Protein AF-A0A2V9AZM2-F1 (afdb_monomer)

Sequence (250 aa):
MRLRAGPADQRLAGREDLSHPRSRPHRLRRSLGPAEAHRGGAEGGCDGRRALALRAPARDHARPKRQARAPARLRARFAADATDRGGDITYHGPGQIVGYPILNLAEIRRDVVWYVRTLEEAMIRATAEFGIEVGREAGKTGIWARTASGAAEKLAAIGVHISRWVTSHGFAYNVSTDLRYFDLIVPCGISDRKPASLEKLLDRRVERAEAAPRIVRHFGGVFSLEMRETARDEFFERLEHAEAFAAVPA

Nearest PDB structures (foldseek):
  2qhv-assembly1_A  TM=9.598E-01  e=1.115E-14  Thermus thermophilus HB8
  1w66-assembly1_A  TM=9.583E-01  e=1.852E-13  Mycobacterium tuberculosis H37Rv
  2c8m-assembly3_C  TM=7.410E-01  e=3.433E-06  Thermoplasma acidophilum DSM 1728
  6jom-assembly1_A  TM=6.903E-01  e=5.703E-05  Mesomycoplasma hyopneumoniae J
  5t8u-assembly2_B  TM=6.092E-01  e=3.277E-04  Plasmodium falciparum 3D7

Solvent-accessible surface area (backbone atoms only — not comparable to full-atom values): 15611 Å² total; per-residue (Å²): 53,40,34,36,66,26,81,75,69,59,65,78,76,60,93,70,89,81,82,76,82,91,77,81,92,79,78,92,79,89,83,88,86,89,86,88,86,84,89,83,88,83,88,81,87,74,95,65,93,74,81,64,65,76,87,77,82,88,76,88,91,74,87,79,73,90,68,64,75,80,56,74,80,48,63,83,57,28,50,76,43,83,59,82,44,44,71,59,49,48,80,48,47,71,45,45,48,73,49,64,64,38,42,57,26,76,81,74,51,89,44,72,66,57,52,55,53,45,54,38,47,14,49,38,57,33,39,42,76,74,75,44,70,52,43,76,48,92,98,46,80,32,30,27,31,65,44,98,86,69,50,60,23,39,32,27,46,52,32,46,31,72,57,98,46,32,37,38,53,31,36,41,39,28,28,50,33,71,63,73,64,54,79,72,56,82,43,86,93,50,86,88,52,50,77,42,23,50,17,71,77,65,75,43,94,46,56,62,82,69,51,49,60,39,34,51,53,31,38,19,62,71,69,74,45,88,80,75,90,74,55,72,66,61,49,50,55,54,32,52,51,49,53,56,60,69,66,55,82,131

Mean predicted aligned error: 14.0 Å

Foldseek 3Di:
DEKEFDPVQQVVQDDDDPDDDDDDDDDDDDDDDDDDDDDDDDDDDDPAPDQADADDDDDDDDDDDPADDQDPVRVVGIDDDDDPWDFHYDYDYPQKDWDWRWGQCVVQPPDPVLVQVLLQQLLQQLLVVVVFHWDDDPPAGAIWGQDPVRATAGQKHFIWDADNSTITTTMMGHAPDPQVVCVSDDTPPPPPHGHDHNCRRNVHHDDVVSRVVSSQVSSCVSSVHDDDDDDPVRSVVSNVVVVVVVPDDD

Radius of gyration: 21.69 Å; Cα contacts (8 Å, |Δi|>4): 313; chains: 1; bounding box: 47×44×67 Å

Structure (mmCIF, N/CA/C/O backbone):
data_AF-A0A2V9AZM2-F1
#
_entry.id   AF-A0A2V9AZM2-F1
#
loop_
_atom_site.group_PDB
_atom_site.id
_atom_site.type_symbol
_atom_site.label_atom_id
_atom_site.label_alt_id
_atom_site.label_comp_id
_atom_site.label_asym_id
_atom_site.label_entity_id
_atom_site.label_seq_id
_atom_site.pdbx_PDB_ins_code
_atom_site.Cartn_x
_atom_site.Cartn_y
_atom_site.Cartn_z
_atom_site.occupancy
_atom_site.B_iso_or_equiv
_atom_site.auth_seq_id
_atom_site.auth_comp_id
_atom_site.auth_asym_id
_atom_site.auth_atom_id
_atom_site.pdbx_PDB_model_num
ATOM 1 N N . MET A 1 1 ? 7.453 -13.542 5.871 1.00 46.97 1 MET A N 1
ATOM 2 C CA . MET A 1 1 ? 6.432 -14.614 5.793 1.00 46.97 1 MET A CA 1
ATOM 3 C C . MET A 1 1 ? 5.066 -14.042 5.421 1.00 46.97 1 MET A C 1
ATOM 5 O O . MET A 1 1 ? 4.692 -12.977 5.908 1.00 46.97 1 MET A O 1
ATOM 9 N N . ARG A 1 2 ? 4.317 -14.721 4.559 1.00 56.97 2 ARG A N 1
ATOM 10 C CA . ARG A 1 2 ? 2.989 -14.335 4.079 1.00 56.97 2 ARG A CA 1
ATOM 11 C C . ARG A 1 2 ? 2.009 -15.470 4.345 1.00 56.97 2 ARG A C 1
ATOM 13 O O . ARG A 1 2 ? 2.321 -16.608 4.024 1.00 56.97 2 ARG A O 1
ATOM 20 N N . LEU A 1 3 ? 0.835 -15.157 4.878 1.00 55.19 3 LEU A N 1
ATOM 21 C CA . LEU A 1 3 ? -0.278 -16.097 4.940 1.00 55.19 3 LEU A CA 1
ATOM 22 C C . LEU A 1 3 ? -1.276 -15.814 3.823 1.00 55.19 3 LEU A C 1
ATOM 24 O O . LEU A 1 3 ? -1.603 -14.651 3.570 1.00 55.19 3 LEU A O 1
ATOM 28 N N . ARG A 1 4 ? -1.764 -16.869 3.174 1.00 60.69 4 ARG A N 1
ATOM 29 C CA . ARG A 1 4 ? -2.877 -16.814 2.221 1.00 60.69 4 ARG A CA 1
ATOM 30 C C . ARG A 1 4 ? -4.027 -17.700 2.694 1.00 60.69 4 ARG A C 1
ATOM 32 O O . ARG A 1 4 ? -3.783 -18.800 3.195 1.00 60.69 4 ARG A O 1
ATOM 39 N N . ALA A 1 5 ? -5.263 -17.235 2.499 1.00 54.97 5 ALA A N 1
ATOM 40 C CA . ALA A 1 5 ? -6.471 -18.041 2.699 1.00 54.97 5 ALA A CA 1
ATOM 41 C C . ALA A 1 5 ? -6.399 -19.366 1.916 1.00 54.97 5 ALA A C 1
ATOM 43 O O . ALA A 1 5 ? -5.999 -19.383 0.746 1.00 54.97 5 ALA A O 1
ATOM 44 N N . GLY A 1 6 ? -6.771 -20.470 2.570 1.00 45.00 6 GLY A N 1
ATOM 45 C CA . GLY A 1 6 ? -6.765 -21.800 1.969 1.00 45.00 6 GLY A CA 1
ATOM 46 C C . GLY A 1 6 ? -7.841 -21.994 0.885 1.00 45.00 6 GLY A C 1
ATOM 47 O O . GLY A 1 6 ? -8.751 -21.176 0.749 1.00 45.00 6 GLY A O 1
ATOM 48 N N . PRO A 1 7 ? -7.785 -23.101 0.120 1.00 44.34 7 PRO A N 1
ATOM 49 C CA . PRO A 1 7 ? -8.671 -23.340 -1.028 1.00 44.34 7 PRO A CA 1
ATOM 50 C C . PRO A 1 7 ? -10.170 -23.447 -0.697 1.00 44.34 7 PRO A C 1
ATOM 52 O O . PRO A 1 7 ? -10.999 -23.323 -1.594 1.00 44.34 7 PRO A O 1
ATOM 55 N N . ALA A 1 8 ? -10.536 -23.726 0.558 1.00 46.28 8 ALA A N 1
ATOM 56 C CA . ALA A 1 8 ? -11.933 -23.813 0.991 1.00 46.28 8 ALA A CA 1
ATOM 57 C C . ALA A 1 8 ? -12.585 -22.422 1.114 1.00 46.28 8 ALA A C 1
ATOM 59 O O . ALA A 1 8 ? -13.692 -22.226 0.619 1.00 46.28 8 ALA A O 1
ATOM 60 N N . ASP A 1 9 ? -11.856 -21.442 1.659 1.00 48.97 9 ASP A N 1
ATOM 61 C CA . ASP A 1 9 ? -12.342 -20.067 1.855 1.00 48.97 9 ASP A CA 1
ATOM 62 C C . ASP A 1 9 ? -12.311 -19.237 0.557 1.00 48.97 9 ASP A C 1
ATOM 64 O O . ASP A 1 9 ? -13.014 -18.237 0.435 1.00 48.97 9 ASP A O 1
ATOM 68 N N . GLN A 1 10 ? -11.552 -19.668 -0.459 1.00 46.75 10 GLN A N 1
ATOM 69 C CA . GLN A 1 10 ? -11.553 -19.037 -1.788 1.00 46.75 10 GLN A CA 1
ATOM 70 C C . GLN A 1 10 ? -12.862 -19.280 -2.568 1.00 46.75 10 GLN A C 1
ATOM 72 O O . GLN A 1 10 ? -13.210 -18.475 -3.426 1.00 46.75 10 GLN A O 1
ATOM 77 N N . ARG A 1 11 ? -13.615 -20.352 -2.264 1.00 39.28 11 ARG A N 1
ATOM 78 C CA . ARG A 1 11 ? -14.858 -20.725 -2.981 1.00 39.28 11 ARG A CA 1
ATOM 79 C C . ARG A 1 11 ? -16.093 -19.937 -2.544 1.00 39.28 11 ARG A C 1
ATOM 81 O O . ARG A 1 11 ? -17.095 -19.949 -3.251 1.00 39.28 11 ARG A O 1
ATOM 88 N N . LEU A 1 12 ? -16.025 -19.250 -1.406 1.00 39.03 12 LEU A N 1
ATOM 89 C CA . LEU A 1 12 ? -17.093 -18.375 -0.911 1.00 39.03 12 LEU A CA 1
ATOM 90 C C . LEU A 1 12 ? -17.076 -16.988 -1.584 1.00 39.03 12 LEU A C 1
ATOM 92 O O . LEU A 1 12 ? -18.024 -16.228 -1.428 1.00 39.03 12 LEU A O 1
ATOM 96 N N . ALA A 1 13 ? -16.032 -16.671 -2.362 1.00 39.25 13 ALA A N 1
ATOM 97 C CA . ALA A 1 13 ? -15.809 -15.359 -2.976 1.00 39.25 13 ALA A CA 1
ATOM 98 C C . ALA A 1 13 ? -16.380 -15.192 -4.402 1.00 39.25 13 ALA A C 1
ATOM 100 O O . ALA A 1 13 ? -16.053 -14.213 -5.065 1.00 39.25 13 ALA A O 1
ATOM 101 N N . GLY A 1 14 ? -17.243 -16.101 -4.864 1.00 28.77 14 GLY A N 1
ATOM 102 C CA . GLY A 1 14 ? -17.970 -15.943 -6.127 1.00 28.77 14 GLY A CA 1
ATOM 103 C C . GLY A 1 14 ? -17.664 -17.034 -7.147 1.00 28.77 14 GLY A C 1
ATOM 104 O O . GLY A 1 14 ? -16.518 -17.304 -7.498 1.00 28.77 14 GLY A O 1
ATOM 105 N N . ARG A 1 15 ? -18.739 -17.664 -7.622 1.00 33.25 15 ARG A N 1
ATOM 106 C CA . ARG A 1 15 ? -18.774 -18.378 -8.894 1.00 33.25 15 ARG A CA 1
ATOM 107 C C . ARG A 1 15 ? -18.618 -17.331 -9.996 1.00 33.25 15 ARG A C 1
ATOM 109 O O . ARG A 1 15 ? -19.589 -16.663 -10.324 1.00 33.25 15 ARG A O 1
ATOM 116 N N . GLU A 1 16 ? -17.425 -17.205 -10.552 1.00 31.64 16 GLU A N 1
ATOM 117 C CA . GLU A 1 16 ? -17.264 -16.722 -11.920 1.00 31.64 16 GLU A CA 1
ATOM 118 C C . GLU A 1 16 ? -16.780 -17.906 -12.757 1.00 31.64 16 GLU A C 1
ATOM 120 O O . GLU A 1 16 ? -15.890 -18.664 -12.365 1.00 31.64 16 GLU A O 1
ATOM 125 N N . ASP A 1 17 ? -17.513 -18.129 -13.838 1.00 31.19 17 ASP A N 1
ATOM 126 C CA . ASP A 1 17 ? -17.502 -19.290 -14.711 1.00 31.19 17 ASP A CA 1
ATOM 127 C C . ASP A 1 17 ? -16.109 -19.541 -15.321 1.00 31.19 17 ASP A C 1
ATOM 129 O O . ASP A 1 17 ? -15.608 -18.757 -16.121 1.00 31.19 17 ASP A O 1
ATOM 133 N N . LEU A 1 18 ? -15.469 -20.647 -14.927 1.00 32.06 18 LEU A N 1
ATOM 134 C CA . LEU A 1 18 ? -14.254 -21.173 -15.555 1.00 32.06 18 LEU A CA 1
ATOM 135 C C . LEU A 1 18 ? -14.619 -22.381 -16.424 1.00 32.06 18 LEU A C 1
ATOM 137 O O . LEU A 1 18 ? -14.184 -23.512 -16.172 1.00 32.06 18 LEU A O 1
ATOM 141 N N . SER A 1 19 ? -15.421 -22.148 -17.458 1.00 29.78 19 SER A N 1
ATOM 142 C CA . SER A 1 19 ? -15.609 -23.105 -18.542 1.00 29.78 19 SER A CA 1
ATOM 143 C C . SER A 1 19 ? -14.336 -23.169 -19.403 1.00 29.78 19 SER A C 1
ATOM 145 O O . SER A 1 19 ? -13.986 -22.276 -20.167 1.00 29.78 19 SER A O 1
ATOM 147 N N . HIS A 1 20 ? -13.591 -24.261 -19.215 1.00 29.67 20 HIS A N 1
ATOM 148 C CA . HIS A 1 20 ? -12.469 -24.691 -20.052 1.00 29.67 20 HIS A CA 1
ATOM 149 C C . HIS A 1 20 ? -12.915 -24.978 -21.496 1.00 29.67 20 HIS A C 1
ATOM 151 O O . HIS A 1 20 ? -13.989 -25.550 -21.693 1.00 29.67 20 HIS A O 1
ATOM 157 N N . PRO A 1 21 ? -11.974 -24.913 -22.450 1.00 28.16 21 PRO A N 1
ATOM 158 C CA . PRO A 1 21 ? -11.826 -26.003 -23.400 1.00 28.16 21 PRO A CA 1
ATOM 159 C C . PRO A 1 21 ? -10.486 -26.716 -23.202 1.00 28.16 21 PRO A C 1
ATOM 161 O O . PRO A 1 21 ? -9.409 -26.129 -23.166 1.00 28.16 21 PRO A O 1
ATOM 164 N N . ARG A 1 22 ? -10.579 -28.041 -23.063 1.00 32.16 22 ARG A N 1
ATOM 165 C CA . ARG A 1 22 ? -9.448 -28.965 -23.135 1.00 32.16 22 ARG A CA 1
ATOM 166 C C . ARG A 1 22 ? -8.951 -29.018 -24.580 1.00 32.16 22 ARG A C 1
ATOM 168 O O . ARG A 1 22 ? -9.710 -29.431 -25.452 1.00 32.16 22 ARG A O 1
ATOM 175 N N . SER A 1 23 ? -7.669 -28.768 -24.814 1.00 28.36 23 SER A N 1
ATOM 176 C CA . SER A 1 23 ? -6.992 -29.206 -26.041 1.00 28.36 23 SER A CA 1
ATOM 177 C C . SER A 1 23 ? -5.666 -29.894 -25.711 1.00 28.36 23 SER A C 1
ATOM 179 O O . SER A 1 23 ? -4.841 -29.400 -24.949 1.00 28.36 23 SER A O 1
ATOM 181 N N . ARG A 1 24 ? -5.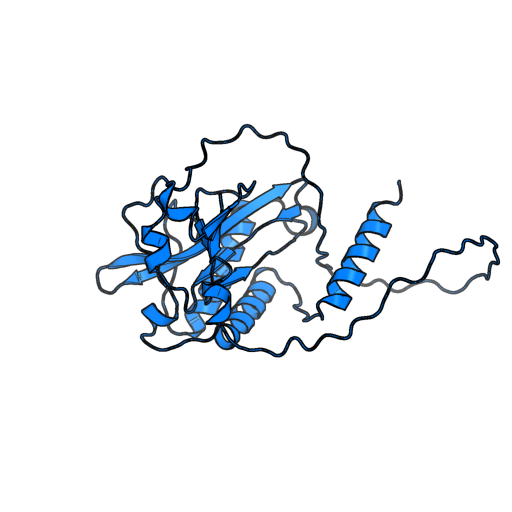545 -31.114 -26.242 1.00 27.94 24 ARG A N 1
ATOM 182 C CA . ARG A 1 24 ? -4.474 -32.111 -26.078 1.00 27.94 24 ARG A CA 1
ATOM 183 C C . ARG A 1 24 ? -3.132 -31.650 -26.681 1.00 27.94 24 ARG A C 1
ATOM 185 O O . ARG A 1 24 ? -3.132 -30.765 -27.531 1.00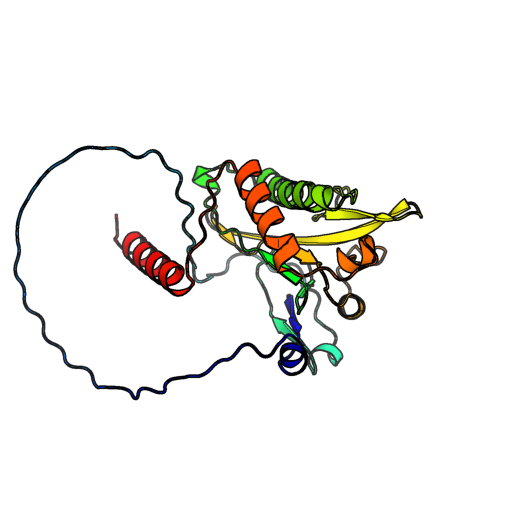 27.94 24 ARG A O 1
ATOM 192 N N . PRO A 1 25 ? -1.997 -32.280 -26.309 1.00 26.92 25 PRO A N 1
ATOM 193 C CA . PRO A 1 25 ? -0.684 -31.880 -26.796 1.00 26.92 25 PRO A CA 1
ATOM 194 C C . PRO A 1 25 ? -0.453 -32.412 -28.217 1.00 26.92 25 PRO A C 1
ATOM 196 O O . PRO A 1 25 ? -0.593 -33.612 -28.458 1.00 26.92 25 PRO A O 1
ATOM 199 N N . HIS A 1 26 ? -0.046 -31.545 -29.147 1.00 27.97 26 HIS A N 1
ATOM 200 C CA . HIS A 1 26 ?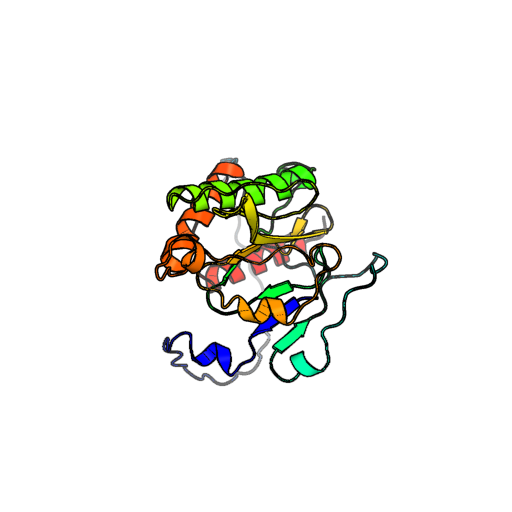 0.514 -31.970 -30.429 1.00 27.97 26 HIS A CA 1
ATOM 201 C C . HIS A 1 26 ? 2.031 -31.755 -30.469 1.00 27.97 26 HIS A C 1
ATOM 203 O O . HIS A 1 26 ? 2.572 -30.758 -30.001 1.00 27.97 26 HIS A O 1
ATOM 209 N N . ARG A 1 27 ? 2.688 -32.797 -30.983 1.00 27.62 27 ARG A N 1
ATOM 210 C CA . ARG A 1 27 ? 4.127 -33.053 -31.079 1.00 27.62 27 ARG A CA 1
ATOM 211 C C . ARG A 1 27 ? 4.937 -31.923 -31.719 1.00 27.62 27 ARG A C 1
ATOM 213 O O . ARG A 1 27 ? 4.523 -31.338 -32.712 1.00 27.62 27 ARG A O 1
ATOM 220 N N . LEU A 1 28 ? 6.177 -31.802 -31.234 1.00 26.47 28 LEU A N 1
ATOM 221 C CA . LEU A 1 28 ? 7.314 -31.191 -31.922 1.00 26.47 28 LEU A CA 1
ATOM 222 C C . LEU A 1 28 ? 7.404 -31.602 -33.403 1.00 26.47 28 LEU A C 1
ATOM 224 O O . LEU A 1 28 ? 7.426 -32.796 -33.714 1.00 26.47 28 LEU A O 1
ATOM 228 N N . ARG A 1 29 ? 7.680 -30.624 -34.271 1.00 27.72 29 ARG A N 1
ATOM 229 C CA . ARG A 1 29 ? 8.599 -30.794 -35.405 1.00 27.72 29 ARG A CA 1
ATOM 230 C C . ARG A 1 29 ? 9.482 -29.556 -35.569 1.00 27.72 29 ARG A C 1
ATOM 232 O O . ARG A 1 29 ? 9.001 -28.433 -35.587 1.00 27.72 29 ARG A O 1
ATOM 239 N N . ARG A 1 30 ? 10.788 -29.818 -35.672 1.00 26.88 30 ARG A N 1
ATOM 240 C CA . ARG A 1 30 ? 11.839 -28.898 -36.120 1.00 26.88 30 ARG A CA 1
ATOM 241 C C . ARG A 1 30 ? 11.706 -28.643 -37.624 1.00 26.88 30 ARG A C 1
ATOM 243 O O . ARG A 1 30 ? 11.527 -29.608 -38.361 1.00 26.88 30 ARG A O 1
ATOM 250 N N . SER A 1 31 ? 12.000 -27.419 -38.055 1.00 26.97 31 SER A N 1
ATOM 251 C CA . SER A 1 31 ? 12.824 -27.158 -39.246 1.00 26.97 31 SER A CA 1
ATOM 252 C C . SER A 1 31 ? 13.324 -25.711 -39.242 1.00 26.97 31 SER A C 1
ATOM 254 O O . SER A 1 31 ? 12.536 -24.780 -39.114 1.00 26.97 31 SER A O 1
ATOM 256 N N . LEU A 1 32 ? 14.644 -25.564 -39.360 1.00 26.20 32 LEU A N 1
ATOM 257 C CA . LEU A 1 32 ? 15.382 -24.327 -39.626 1.00 26.20 32 LEU A CA 1
ATOM 258 C C . LEU A 1 32 ? 15.304 -23.978 -41.122 1.00 26.20 32 LEU A C 1
ATOM 260 O O . LEU A 1 32 ? 15.319 -24.894 -41.943 1.00 26.20 32 LEU A O 1
ATOM 264 N N . GLY A 1 33 ? 15.356 -22.688 -41.468 1.00 23.17 33 GLY A N 1
ATOM 265 C CA . GLY A 1 33 ? 15.833 -22.222 -42.780 1.00 23.17 33 GLY A CA 1
ATOM 266 C C . GLY A 1 33 ? 15.315 -20.835 -43.200 1.00 23.17 33 GLY A C 1
ATOM 267 O O . GLY A 1 33 ? 14.163 -20.547 -42.905 1.00 23.17 33 GLY A O 1
ATOM 268 N N . PRO A 1 34 ? 16.135 -19.973 -43.840 1.00 34.38 34 PRO A N 1
ATOM 269 C CA . PRO A 1 34 ? 16.084 -18.511 -43.693 1.00 34.38 34 PRO A CA 1
ATOM 270 C C . PRO A 1 34 ? 15.532 -17.767 -44.926 1.00 34.38 34 PRO A C 1
ATOM 272 O O . PRO A 1 34 ? 15.533 -18.329 -46.016 1.00 34.38 34 PRO A O 1
ATOM 275 N N . ALA A 1 35 ? 15.162 -16.487 -44.774 1.00 25.42 35 ALA A N 1
ATOM 276 C CA . ALA A 1 35 ? 15.337 -15.460 -45.814 1.00 25.42 35 ALA A CA 1
ATOM 277 C C . ALA A 1 35 ? 15.066 -14.040 -45.283 1.00 25.42 35 ALA A C 1
ATOM 279 O O . ALA A 1 35 ? 14.112 -13.790 -44.551 1.00 25.42 35 ALA A O 1
ATOM 280 N N . GLU A 1 36 ? 15.948 -13.136 -45.689 1.00 25.70 36 GLU A N 1
ATOM 281 C CA . GLU A 1 36 ? 15.998 -11.700 -45.433 1.00 25.70 36 GLU A CA 1
ATOM 282 C C . GLU A 1 36 ? 14.926 -10.914 -46.212 1.00 25.70 36 GLU A C 1
ATOM 284 O O . GLU A 1 36 ? 14.532 -11.309 -47.308 1.00 25.70 36 GLU A O 1
ATOM 289 N N . ALA A 1 37 ? 14.559 -9.726 -45.716 1.00 25.05 37 ALA A N 1
ATOM 290 C CA . ALA A 1 37 ? 14.198 -8.592 -46.568 1.00 25.05 37 ALA A CA 1
ATOM 291 C C . ALA A 1 37 ? 14.505 -7.255 -45.869 1.00 25.05 37 ALA A C 1
ATOM 293 O O . ALA A 1 37 ? 14.266 -7.062 -44.679 1.00 25.05 37 ALA A O 1
ATOM 294 N N . HIS A 1 38 ? 15.096 -6.356 -46.649 1.00 24.44 38 HIS A N 1
ATOM 295 C CA . HIS A 1 38 ? 15.761 -5.112 -46.280 1.00 24.44 38 HIS A CA 1
ATOM 296 C C . HIS A 1 38 ? 14.829 -3.895 -46.075 1.00 24.44 38 HIS A C 1
ATOM 298 O O . HIS A 1 38 ? 13.853 -3.731 -46.793 1.00 24.44 38 HIS A O 1
ATOM 304 N N . ARG A 1 39 ? 15.311 -2.983 -45.208 1.00 25.48 39 ARG A N 1
ATOM 305 C CA . ARG A 1 39 ? 15.314 -1.494 -45.239 1.00 25.48 39 ARG A CA 1
ATOM 306 C C . ARG A 1 39 ? 13.999 -0.698 -45.328 1.00 25.48 39 ARG A C 1
ATOM 308 O O . ARG A 1 39 ? 13.318 -0.703 -46.343 1.00 25.48 39 ARG A O 1
ATOM 315 N N . GLY A 1 40 ? 13.853 0.228 -44.370 1.00 23.52 40 GLY A N 1
ATOM 316 C CA . GLY A 1 40 ? 13.247 1.541 -44.612 1.00 23.52 40 GLY A CA 1
ATOM 317 C C . GLY A 1 40 ? 12.944 2.358 -43.349 1.00 23.52 40 GLY A C 1
ATOM 318 O O . GLY A 1 40 ? 12.062 1.984 -42.592 1.00 23.52 40 GLY A O 1
ATOM 319 N N . GLY A 1 41 ? 13.612 3.509 -43.199 1.00 23.98 41 GLY A N 1
ATOM 320 C CA . GLY A 1 41 ? 13.017 4.714 -42.599 1.00 23.98 41 GLY A CA 1
ATOM 321 C C . GLY A 1 41 ? 13.259 4.965 -41.109 1.00 23.98 41 GLY A C 1
ATOM 322 O O . GLY A 1 41 ? 12.852 4.191 -40.256 1.00 23.98 41 GLY A O 1
ATOM 323 N N . ALA A 1 42 ? 13.908 6.091 -40.826 1.00 25.52 42 ALA A N 1
ATOM 324 C CA . ALA A 1 42 ? 14.274 6.598 -39.515 1.00 25.52 42 ALA A CA 1
ATOM 325 C C . ALA A 1 42 ? 13.238 7.590 -38.941 1.00 25.52 42 ALA A C 1
ATOM 327 O O . ALA A 1 42 ? 12.389 8.103 -39.663 1.00 25.52 42 ALA A O 1
ATOM 328 N N . GLU A 1 43 ? 13.459 7.909 -37.661 1.00 24.34 43 GLU A N 1
ATOM 329 C CA . GLU A 1 43 ? 13.055 9.115 -36.916 1.00 24.34 43 GLU A CA 1
ATOM 330 C C . GLU A 1 43 ? 11.662 9.171 -36.268 1.00 24.34 43 GLU A C 1
ATOM 332 O O . GLU A 1 43 ? 10.628 8.928 -36.880 1.00 24.34 43 GLU A O 1
ATOM 337 N N . GLY A 1 44 ? 11.659 9.568 -34.988 1.00 25.08 44 GLY A N 1
ATOM 338 C CA . GLY A 1 44 ? 10.460 9.948 -34.239 1.00 25.08 44 GLY A CA 1
ATOM 339 C C . GLY A 1 44 ? 10.501 9.491 -32.786 1.00 25.08 44 GLY A C 1
ATOM 340 O O . GLY A 1 44 ? 9.907 8.477 -32.433 1.00 25.08 44 GLY A O 1
ATOM 341 N N . GLY A 1 45 ? 11.232 10.223 -31.944 1.00 30.75 45 GLY A N 1
ATOM 342 C CA . GLY A 1 45 ? 11.330 9.959 -30.511 1.00 30.75 45 GLY A CA 1
ATOM 343 C C . GLY A 1 45 ? 9.977 9.986 -29.796 1.00 30.75 45 GLY A C 1
ATOM 344 O O . GLY A 1 45 ? 9.136 10.842 -30.051 1.00 30.75 45 GLY A O 1
ATOM 345 N N . CYS A 1 46 ? 9.814 9.079 -28.836 1.00 25.69 46 CYS A N 1
ATOM 346 C CA . CYS A 1 46 ? 8.799 9.196 -27.798 1.00 25.69 46 CYS A CA 1
ATOM 347 C C . CYS A 1 46 ? 9.471 9.063 -26.433 1.00 25.69 46 CYS A C 1
ATOM 349 O O . CYS A 1 46 ? 9.724 7.961 -25.944 1.00 25.69 46 CYS A O 1
ATOM 351 N N . ASP A 1 47 ? 9.729 10.230 -25.843 1.00 32.09 47 ASP A N 1
ATOM 352 C CA . ASP A 1 47 ? 9.789 10.443 -24.403 1.00 32.09 47 ASP A CA 1
ATOM 353 C C . ASP A 1 47 ? 8.485 9.916 -23.788 1.00 32.09 47 ASP A C 1
ATOM 355 O O . ASP A 1 47 ? 7.393 10.432 -24.015 1.00 32.09 47 ASP A O 1
ATOM 359 N N . GLY A 1 48 ? 8.587 8.789 -23.099 1.00 26.50 48 GLY A N 1
ATOM 360 C CA . GLY A 1 48 ? 7.457 8.107 -22.500 1.00 26.50 48 GLY A CA 1
ATOM 361 C C . GLY A 1 48 ? 8.005 7.067 -21.554 1.00 26.50 48 GLY A C 1
ATOM 362 O O . GLY A 1 48 ? 8.387 5.978 -21.976 1.00 26.50 48 GLY A O 1
ATOM 363 N N . ARG A 1 49 ? 8.095 7.421 -20.273 1.00 27.16 49 ARG A N 1
ATOM 364 C CA . ARG A 1 49 ? 8.541 6.524 -19.204 1.00 27.16 49 ARG A CA 1
ATOM 365 C C . ARG A 1 49 ? 7.583 5.333 -19.148 1.00 27.16 49 ARG A C 1
ATOM 367 O O . ARG A 1 49 ? 6.471 5.441 -18.641 1.00 27.16 49 ARG A O 1
ATOM 374 N N . ARG A 1 50 ? 7.995 4.206 -19.727 1.00 26.34 50 ARG A N 1
ATOM 375 C CA . ARG A 1 50 ? 7.236 2.952 -19.742 1.00 26.34 50 ARG A CA 1
ATOM 376 C C . ARG A 1 50 ? 7.641 2.139 -18.518 1.00 26.34 50 ARG A C 1
ATOM 378 O O . ARG A 1 50 ? 8.782 1.709 -18.414 1.00 26.34 50 ARG A O 1
ATOM 385 N N . ALA A 1 51 ? 6.710 1.920 -17.593 1.00 25.73 51 ALA A N 1
ATOM 386 C CA . ALA A 1 51 ? 6.913 0.958 -16.519 1.00 25.73 51 ALA A CA 1
ATOM 387 C C . ALA A 1 51 ? 6.704 -0.454 -17.078 1.00 25.73 51 ALA A C 1
ATOM 389 O O . ALA A 1 51 ? 5.615 -0.809 -17.526 1.00 25.73 51 ALA A O 1
ATOM 390 N N . LEU A 1 52 ? 7.774 -1.239 -17.068 1.00 25.42 52 LEU A N 1
ATOM 391 C CA . LEU A 1 52 ? 7.796 -2.627 -17.488 1.00 25.42 52 LEU A CA 1
ATOM 392 C C . LEU A 1 52 ? 7.858 -3.511 -16.240 1.00 25.42 52 LEU A C 1
ATOM 394 O O . LEU A 1 52 ? 8.775 -3.387 -15.426 1.00 25.42 52 LEU A O 1
ATOM 398 N N . ALA A 1 53 ? 6.887 -4.407 -16.082 1.00 27.38 53 ALA A N 1
ATOM 399 C CA . ALA A 1 53 ? 7.002 -5.472 -15.101 1.00 27.38 53 ALA A CA 1
ATOM 400 C C . ALA A 1 53 ? 8.069 -6.456 -15.589 1.00 27.38 53 ALA A C 1
ATOM 402 O O . ALA A 1 53 ? 8.020 -6.874 -16.737 1.00 27.38 53 ALA A O 1
ATOM 403 N N . LEU A 1 54 ? 9.026 -6.807 -14.732 1.00 23.03 54 LEU A N 1
ATOM 404 C CA . LEU A 1 54 ? 10.007 -7.868 -14.959 1.00 23.03 54 LEU A CA 1
ATOM 405 C C . LEU A 1 54 ? 10.016 -8.791 -13.743 1.00 23.03 54 LEU A C 1
ATOM 407 O O . LEU A 1 54 ? 10.043 -8.327 -12.599 1.00 23.03 54 LEU A O 1
ATOM 411 N N . ARG A 1 55 ? 10.022 -10.105 -13.979 1.00 24.56 55 ARG A N 1
ATOM 412 C CA . ARG A 1 55 ? 10.195 -11.115 -12.934 1.00 24.56 55 ARG A CA 1
ATOM 413 C C . ARG A 1 55 ? 11.644 -11.594 -12.948 1.00 24.56 55 ARG A C 1
ATOM 415 O O . ARG A 1 55 ? 12.010 -12.475 -13.710 1.00 24.56 55 ARG A O 1
ATOM 422 N N . ALA A 1 56 ? 12.477 -11.068 -12.055 1.00 23.75 56 ALA A N 1
ATOM 423 C CA . ALA A 1 56 ? 13.806 -11.636 -11.840 1.00 23.75 56 ALA A CA 1
ATOM 424 C C . ALA A 1 56 ? 13.725 -12.883 -10.930 1.00 23.75 56 ALA A C 1
ATOM 426 O O . ALA A 1 56 ? 13.073 -12.826 -9.881 1.00 23.75 56 ALA A O 1
ATOM 427 N N . PRO A 1 57 ? 14.399 -14.001 -11.258 1.00 22.25 57 PRO A N 1
ATOM 428 C CA . PRO A 1 57 ? 14.607 -15.083 -10.305 1.00 22.25 57 PRO A CA 1
ATOM 429 C C . PRO A 1 57 ? 15.570 -14.614 -9.206 1.00 22.25 57 PRO A C 1
ATOM 431 O O . PRO A 1 57 ? 16.656 -14.097 -9.479 1.00 22.25 57 PRO A O 1
ATOM 434 N N . ALA A 1 58 ? 15.169 -14.786 -7.947 1.00 27.09 58 ALA A N 1
ATOM 435 C CA . ALA A 1 58 ? 15.996 -14.446 -6.797 1.00 27.09 58 ALA A CA 1
ATOM 436 C C . ALA A 1 58 ? 17.264 -15.320 -6.762 1.00 27.09 58 ALA A C 1
ATOM 438 O O . ALA A 1 58 ? 17.188 -16.549 -6.771 1.00 27.09 58 ALA A O 1
ATOM 439 N N . ARG A 1 59 ? 18.435 -14.681 -6.680 1.00 26.08 59 ARG A N 1
ATOM 440 C CA . ARG A 1 59 ? 19.645 -15.274 -6.100 1.00 26.08 59 ARG A CA 1
ATOM 441 C C . ARG A 1 59 ? 20.022 -14.426 -4.888 1.00 26.08 59 ARG A C 1
ATOM 443 O O . ARG A 1 59 ? 20.311 -13.239 -5.029 1.00 26.08 59 ARG A O 1
ATOM 450 N N . ASP A 1 60 ? 19.915 -15.057 -3.721 1.00 33.97 60 ASP A N 1
ATOM 451 C CA . ASP A 1 60 ? 20.186 -14.532 -2.379 1.00 33.97 60 ASP A CA 1
ATOM 452 C C . ASP A 1 60 ? 21.545 -13.855 -2.273 1.00 33.97 60 ASP A C 1
ATOM 454 O O . ASP A 1 60 ? 22.483 -14.406 -2.824 1.00 33.97 60 ASP A O 1
ATOM 458 N N . HIS A 1 61 ? 21.641 -12.764 -1.498 1.00 32.62 61 HIS A N 1
ATOM 459 C CA . HIS A 1 61 ? 22.773 -12.393 -0.622 1.00 32.62 61 HIS A CA 1
ATOM 460 C C . HIS A 1 61 ? 22.290 -11.339 0.407 1.00 32.62 61 HIS A C 1
ATOM 462 O O . HIS A 1 61 ? 22.716 -10.186 0.396 1.00 32.62 61 HIS A O 1
ATOM 468 N N . ALA A 1 62 ? 21.380 -11.707 1.316 1.00 30.20 62 ALA A N 1
ATOM 469 C CA . ALA A 1 62 ? 21.082 -10.893 2.500 1.00 30.20 62 ALA A CA 1
ATOM 470 C C . ALA A 1 62 ? 20.815 -11.790 3.717 1.00 30.20 62 ALA A C 1
ATOM 472 O O . ALA A 1 62 ? 19.994 -12.703 3.664 1.00 30.20 62 ALA A O 1
ATOM 473 N N . ARG A 1 63 ? 21.519 -11.541 4.831 1.00 28.36 63 ARG A N 1
ATOM 474 C CA . ARG A 1 63 ? 21.331 -12.285 6.089 1.00 28.36 63 ARG A CA 1
ATOM 475 C C . ARG A 1 63 ? 19.874 -12.144 6.567 1.00 28.36 63 ARG A C 1
ATOM 477 O O . ARG A 1 63 ? 19.413 -11.011 6.730 1.00 28.36 63 ARG A O 1
ATOM 484 N N . PRO A 1 64 ? 19.148 -13.243 6.844 1.00 31.14 64 PRO A N 1
ATOM 485 C CA . PRO A 1 64 ? 17.750 -13.150 7.235 1.00 31.14 64 PRO A CA 1
ATOM 486 C C . PRO A 1 64 ? 17.632 -12.570 8.648 1.00 31.14 64 PRO A C 1
ATOM 488 O O . PRO A 1 64 ? 18.139 -13.137 9.617 1.00 31.14 64 PRO A O 1
ATOM 491 N N . LYS A 1 65 ? 16.905 -11.454 8.785 1.00 37.19 65 LYS A N 1
ATOM 492 C CA . LYS A 1 65 ? 16.325 -11.068 10.078 1.00 37.19 65 LYS A CA 1
ATOM 493 C C . LYS A 1 65 ? 15.377 -12.190 10.516 1.00 37.19 65 LYS A C 1
ATOM 495 O O . LYS A 1 65 ? 14.651 -12.737 9.688 1.00 37.19 65 LYS A O 1
ATOM 500 N N . ARG A 1 66 ? 15.416 -12.556 11.801 1.00 37.22 66 ARG A N 1
ATOM 501 C CA . ARG A 1 66 ? 14.651 -13.664 12.398 1.00 37.22 66 ARG A CA 1
ATOM 502 C C . ARG A 1 66 ? 13.155 -13.495 12.071 1.00 37.22 66 ARG A C 1
ATOM 504 O O . ARG A 1 66 ? 12.492 -12.663 12.676 1.00 37.22 66 ARG A O 1
ATOM 511 N N . GLN A 1 67 ? 12.650 -14.226 11.075 1.00 47.22 67 GLN A N 1
ATOM 512 C CA . GLN A 1 67 ? 11.251 -14.129 10.642 1.00 47.22 67 GLN A CA 1
ATOM 513 C C . GLN A 1 67 ? 10.347 -14.827 11.664 1.00 47.22 67 GLN A C 1
ATOM 515 O O . GLN A 1 67 ? 10.653 -15.949 12.084 1.00 47.22 67 GLN A O 1
ATOM 520 N N . ALA A 1 68 ? 9.231 -14.201 12.048 1.00 49.38 68 ALA A N 1
ATOM 521 C CA . ALA A 1 68 ? 8.230 -14.859 12.879 1.00 49.38 68 ALA A CA 1
ATOM 522 C C . ALA A 1 68 ? 7.676 -16.102 12.153 1.00 49.38 68 ALA A C 1
ATOM 524 O O . ALA A 1 68 ? 7.293 -16.044 10.981 1.00 49.38 68 ALA A O 1
ATOM 525 N N . ARG A 1 69 ? 7.650 -17.253 12.840 1.00 48.12 69 ARG A N 1
ATOM 526 C CA . ARG A 1 69 ? 7.024 -18.487 12.335 1.00 48.12 69 ARG A CA 1
ATOM 527 C C . ARG A 1 69 ? 5.535 -18.468 12.670 1.00 48.12 69 ARG A C 1
ATOM 529 O O . ARG A 1 69 ? 5.178 -18.208 13.815 1.00 48.12 69 ARG A O 1
ATOM 536 N N . ALA A 1 70 ? 4.675 -18.815 11.709 1.00 51.38 70 ALA A N 1
ATOM 537 C CA . ALA A 1 70 ? 3.258 -19.034 12.011 1.00 51.38 70 ALA A CA 1
ATOM 538 C C . ALA A 1 70 ? 3.106 -20.203 13.000 1.00 51.38 70 ALA A C 1
ATOM 540 O O . ALA A 1 70 ? 3.717 -21.257 12.775 1.00 51.38 70 ALA A O 1
ATOM 541 N N . PRO A 1 71 ? 2.273 -20.053 14.047 1.00 54.97 71 PRO A N 1
ATOM 542 C CA . PRO A 1 71 ? 1.880 -21.150 14.922 1.00 54.97 71 PRO A CA 1
ATOM 543 C C . PRO A 1 71 ? 1.366 -22.358 14.127 1.00 54.97 71 PRO A C 1
ATOM 545 O O . PRO A 1 71 ? 0.673 -22.200 13.121 1.00 54.97 71 PRO A O 1
ATOM 548 N N . ALA A 1 72 ? 1.656 -23.576 14.597 1.00 52.16 72 ALA A N 1
ATOM 549 C CA . ALA A 1 72 ? 1.293 -24.825 13.912 1.00 52.16 72 ALA A CA 1
ATOM 550 C C . ALA A 1 72 ? -0.204 -24.917 13.550 1.00 52.16 72 ALA A C 1
ATOM 552 O O . ALA A 1 72 ? -0.555 -25.453 12.501 1.00 52.16 72 ALA A O 1
ATOM 553 N N . ARG A 1 73 ? -1.076 -24.308 14.36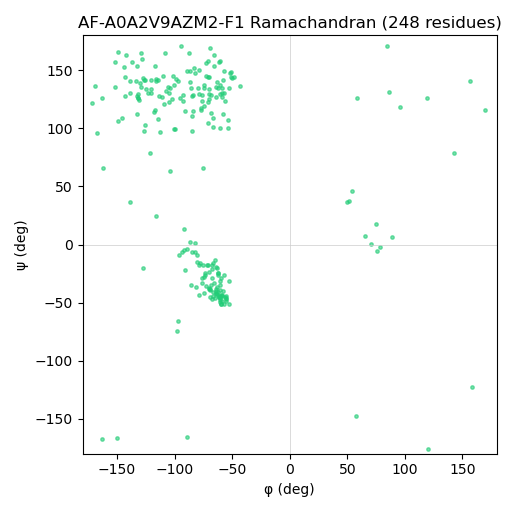5 1.00 52.88 73 ARG A N 1
ATOM 554 C CA . ARG A 1 73 ? -2.533 -24.258 14.158 1.00 52.88 73 ARG A CA 1
ATOM 555 C C . ARG A 1 73 ? -2.954 -23.530 12.872 1.00 52.88 73 ARG A C 1
ATOM 557 O O . ARG A 1 73 ? -3.999 -23.858 12.322 1.00 52.88 73 ARG A O 1
ATOM 564 N N . LEU A 1 74 ? -2.148 -22.598 12.352 1.00 54.53 74 LEU A N 1
ATOM 565 C CA . LEU A 1 74 ? -2.453 -21.912 11.089 1.00 54.53 74 LEU A CA 1
ATOM 566 C C . LEU A 1 74 ? -2.191 -22.770 9.851 1.00 54.53 74 LEU A C 1
ATOM 568 O O . LEU A 1 74 ? -2.866 -22.595 8.842 1.00 54.53 74 LEU A O 1
ATOM 572 N N . ARG A 1 75 ? -1.240 -23.707 9.912 1.00 54.81 75 ARG A N 1
ATOM 573 C CA . ARG A 1 75 ? -0.801 -24.476 8.734 1.00 54.81 75 ARG A CA 1
ATOM 574 C C . ARG A 1 75 ? -1.867 -25.430 8.193 1.00 54.81 75 ARG A C 1
ATOM 576 O O . ARG A 1 75 ? -1.798 -25.808 7.033 1.00 54.81 75 ARG A O 1
ATOM 583 N N . ALA A 1 76 ? -2.855 -25.794 9.011 1.00 55.81 76 ALA A N 1
ATOM 584 C CA . ALA A 1 76 ? -3.963 -26.657 8.602 1.00 55.81 76 ALA A CA 1
ATOM 585 C C . ALA A 1 76 ? -5.039 -25.925 7.772 1.00 55.81 76 ALA A C 1
ATOM 587 O O . ALA A 1 76 ? -5.864 -26.578 7.140 1.00 55.81 76 ALA A O 1
ATOM 588 N N . ARG A 1 77 ? -5.056 -24.582 7.784 1.00 61.66 77 ARG A N 1
ATOM 589 C CA . ARG A 1 77 ? -6.086 -23.757 7.117 1.00 61.66 77 ARG A CA 1
ATOM 590 C C . ARG A 1 77 ? -5.520 -22.688 6.176 1.00 61.66 77 ARG A C 1
ATOM 592 O O . ARG A 1 77 ? -6.232 -22.233 5.284 1.00 61.66 77 ARG A O 1
ATOM 599 N N . PHE A 1 78 ? -4.252 -22.313 6.339 1.00 66.81 78 PHE A N 1
ATOM 600 C CA . PHE A 1 78 ? -3.599 -21.235 5.597 1.00 66.81 78 PHE A CA 1
ATOM 601 C C . PHE A 1 78 ? -2.267 -21.695 5.015 1.00 66.81 78 PHE A C 1
ATOM 603 O O . PHE A 1 78 ? -1.477 -22.360 5.690 1.00 66.81 78 PHE A O 1
ATOM 610 N N . ALA A 1 79 ? -1.989 -21.282 3.778 1.00 73.06 79 ALA A N 1
ATOM 611 C CA . ALA A 1 79 ? -0.659 -21.426 3.198 1.00 73.06 79 ALA A CA 1
ATOM 612 C C . ALA A 1 79 ? 0.260 -20.359 3.803 1.00 73.06 79 ALA A C 1
ATOM 614 O O . ALA A 1 79 ? -0.100 -19.181 3.836 1.00 73.06 79 ALA A O 1
ATOM 615 N N . ALA A 1 80 ? 1.422 -20.779 4.303 1.00 75.12 80 ALA A N 1
ATOM 616 C CA . ALA A 1 80 ? 2.431 -19.909 4.892 1.00 75.12 80 ALA A CA 1
ATOM 617 C C . ALA A 1 80 ? 3.694 -19.920 4.030 1.00 75.12 80 ALA A C 1
ATOM 619 O O . ALA A 1 80 ? 4.450 -20.889 4.055 1.00 75.12 80 ALA A O 1
ATOM 620 N N . ASP A 1 81 ? 3.942 -18.821 3.325 1.00 80.75 81 ASP A N 1
ATOM 621 C CA . ASP A 1 81 ? 5.067 -18.683 2.406 1.00 80.75 81 ASP A CA 1
ATOM 622 C C . ASP A 1 81 ? 6.164 -17.811 3.026 1.00 80.75 81 ASP A C 1
ATOM 624 O O . ASP A 1 81 ? 5.908 -16.706 3.520 1.00 80.75 81 ASP A O 1
ATOM 628 N N . ALA A 1 82 ? 7.411 -18.279 3.000 1.00 85.62 82 ALA A N 1
ATOM 629 C CA . ALA A 1 82 ? 8.554 -17.409 3.262 1.00 85.62 82 ALA A CA 1
ATOM 630 C C . ALA A 1 82 ? 8.726 -16.425 2.093 1.00 85.62 82 ALA A C 1
ATOM 632 O O . ALA A 1 82 ? 8.452 -16.752 0.942 1.00 85.62 82 ALA A O 1
ATOM 633 N N . THR A 1 83 ? 9.141 -15.199 2.397 1.00 85.38 83 THR A N 1
ATOM 634 C CA . THR A 1 83 ? 9.234 -14.102 1.423 1.00 85.38 83 THR A CA 1
ATOM 635 C C . THR A 1 83 ? 10.450 -13.239 1.734 1.00 85.38 83 THR A C 1
ATOM 637 O O . THR A 1 83 ? 10.814 -13.113 2.905 1.00 85.38 83 THR A O 1
ATOM 640 N N . ASP A 1 84 ? 10.998 -12.585 0.717 1.00 86.19 84 ASP A N 1
ATOM 641 C CA . ASP A 1 84 ? 12.095 -11.607 0.780 1.00 86.19 84 ASP A CA 1
ATOM 642 C C . ASP A 1 84 ? 11.622 -10.153 0.995 1.00 86.19 84 ASP A C 1
ATOM 644 O O . ASP A 1 84 ? 12.444 -9.255 1.171 1.00 86.19 84 ASP A O 1
ATOM 648 N N . ARG A 1 85 ? 10.304 -9.899 1.032 1.00 88.81 85 ARG A N 1
ATOM 649 C CA . ARG A 1 85 ? 9.767 -8.565 1.350 1.00 88.81 85 ARG A CA 1
ATOM 650 C C . ARG A 1 85 ? 10.245 -8.044 2.704 1.00 88.81 85 ARG A C 1
ATOM 652 O O . ARG A 1 85 ? 10.359 -8.794 3.674 1.00 88.81 85 ARG A O 1
ATOM 659 N N . GLY A 1 86 ? 10.368 -6.723 2.792 1.00 81.44 86 GLY A N 1
ATOM 660 C CA . GLY A 1 86 ? 10.477 -6.025 4.063 1.00 81.44 86 GLY A CA 1
ATOM 661 C C . GLY A 1 86 ? 9.257 -6.239 4.971 1.00 81.44 86 GLY A C 1
ATOM 662 O O . GLY A 1 86 ? 8.145 -6.550 4.524 1.00 81.44 86 GLY A O 1
ATOM 663 N N . GLY A 1 87 ? 9.478 -6.034 6.270 1.00 81.12 87 GLY A N 1
ATOM 664 C CA . GLY A 1 87 ? 8.479 -6.227 7.322 1.00 81.12 87 GLY A CA 1
ATOM 665 C C . GLY A 1 87 ? 8.374 -7.672 7.818 1.00 81.12 87 GLY A C 1
ATOM 666 O O . GLY A 1 87 ? 8.948 -8.597 7.250 1.00 81.12 87 GLY A O 1
ATOM 667 N N . ASP A 1 88 ? 7.620 -7.861 8.899 1.00 83.56 88 ASP A N 1
ATOM 668 C CA . ASP A 1 88 ? 7.383 -9.174 9.513 1.00 83.56 88 ASP A CA 1
ATOM 669 C C . ASP A 1 88 ? 6.148 -9.869 8.905 1.00 83.56 88 ASP A C 1
ATOM 671 O O . ASP A 1 88 ? 5.697 -9.465 7.837 1.00 83.56 88 ASP A O 1
ATOM 675 N N . ILE A 1 89 ? 5.605 -10.922 9.518 1.00 83.88 89 ILE A N 1
ATOM 676 C CA . ILE A 1 89 ? 4.424 -11.679 9.077 1.00 83.88 89 ILE A CA 1
ATOM 677 C C . ILE A 1 89 ? 3.209 -10.802 8.703 1.00 83.88 89 ILE A C 1
ATOM 679 O O . ILE A 1 89 ? 2.953 -9.759 9.298 1.00 83.88 89 ILE A O 1
ATOM 683 N N . THR A 1 90 ? 2.451 -11.221 7.684 1.00 88.31 90 THR A N 1
ATOM 684 C CA . THR A 1 90 ? 1.191 -10.571 7.282 1.00 88.31 90 THR A CA 1
ATOM 685 C C . THR A 1 90 ? 0.203 -11.576 6.687 1.00 88.31 90 THR A C 1
ATOM 687 O O . THR A 1 90 ? 0.600 -12.689 6.325 1.00 88.31 90 THR A O 1
ATOM 690 N N . TYR A 1 91 ? -1.059 -11.168 6.555 1.00 89.31 91 TYR A N 1
ATOM 691 C CA . TYR A 1 91 ? -2.152 -11.947 5.977 1.00 89.31 91 TYR A CA 1
ATOM 692 C C . TYR A 1 91 ? -2.692 -11.298 4.698 1.00 89.31 91 TYR A C 1
ATOM 694 O O . TYR A 1 91 ? -2.830 -10.076 4.612 1.00 89.31 91 TYR A O 1
ATOM 702 N N . HIS A 1 92 ? -3.042 -12.143 3.727 1.00 91.31 92 HIS A N 1
ATOM 703 C CA . HIS A 1 92 ? -3.841 -11.760 2.572 1.00 91.31 92 HIS A CA 1
ATOM 704 C C . HIS A 1 92 ? -4.947 -12.777 2.315 1.00 91.31 92 HIS A C 1
ATOM 706 O O . HIS A 1 92 ? -4.715 -13.989 2.342 1.00 91.31 92 HIS A O 1
ATOM 712 N N . GLY A 1 93 ? -6.121 -12.283 1.948 1.00 89.25 93 GLY A N 1
ATOM 713 C CA . GLY A 1 93 ? -7.249 -13.125 1.581 1.00 89.25 93 GLY A CA 1
ATOM 714 C C . GLY A 1 93 ? -8.323 -12.366 0.810 1.00 89.25 93 GLY A C 1
ATOM 715 O O . GLY A 1 93 ? -8.068 -11.253 0.336 1.00 89.25 93 GLY A O 1
ATOM 716 N N . PRO A 1 94 ? -9.507 -12.979 0.652 1.00 92.69 94 PRO A N 1
ATOM 717 C CA . PRO A 1 94 ? -10.662 -12.344 0.025 1.00 92.69 94 PRO A CA 1
ATOM 718 C C . PRO A 1 94 ? -10.973 -10.972 0.641 1.00 92.69 94 PRO A C 1
ATOM 720 O O . PRO A 1 94 ? -10.684 -10.729 1.811 1.00 92.69 94 PRO A O 1
ATOM 723 N N . GLY A 1 95 ? -11.508 -10.057 -0.170 1.00 93.12 95 GLY A N 1
ATOM 724 C CA . GLY A 1 95 ? -11.810 -8.685 0.259 1.00 93.12 95 GLY A CA 1
ATOM 725 C C . GLY A 1 95 ? -10.595 -7.755 0.392 1.00 93.12 95 GLY A C 1
ATOM 726 O O . GLY A 1 95 ? -10.767 -6.554 0.572 1.00 93.12 95 GLY A O 1
ATOM 727 N N . GLN A 1 96 ? -9.366 -8.254 0.231 1.00 96.81 96 GLN A N 1
ATOM 728 C CA . GLN A 1 96 ? -8.158 -7.425 0.213 1.00 96.81 96 GLN A CA 1
ATOM 729 C C . GLN A 1 96 ? -7.724 -7.100 -1.225 1.00 96.81 96 GLN A C 1
ATOM 731 O O . GLN A 1 96 ? -7.775 -7.962 -2.110 1.00 96.81 96 GLN A O 1
ATOM 736 N N . ILE A 1 97 ? -7.262 -5.869 -1.454 1.00 98.12 97 ILE A N 1
ATOM 737 C CA . ILE A 1 97 ? -6.553 -5.469 -2.676 1.00 98.12 97 ILE A CA 1
ATOM 738 C C . ILE A 1 97 ? -5.057 -5.585 -2.407 1.00 98.12 97 ILE A C 1
ATOM 740 O O . ILE A 1 97 ? -4.543 -5.008 -1.450 1.00 98.12 97 ILE A O 1
ATOM 744 N N . VAL A 1 98 ? -4.347 -6.322 -3.257 1.00 97.50 98 VAL A N 1
ATOM 745 C CA . VAL A 1 98 ? -2.893 -6.472 -3.165 1.00 97.50 98 VAL A CA 1
ATOM 746 C C . VAL A 1 98 ? -2.270 -5.889 -4.421 1.00 97.50 98 VAL A C 1
ATOM 748 O O . VAL A 1 98 ? -2.519 -6.387 -5.516 1.00 97.50 98 VAL A O 1
ATOM 751 N N . GLY A 1 99 ? -1.482 -4.829 -4.256 1.00 96.50 99 GLY A N 1
ATOM 752 C CA . GLY A 1 99 ? -0.797 -4.152 -5.350 1.00 96.50 99 GLY A CA 1
ATOM 753 C C . GLY A 1 99 ? 0.683 -4.504 -5.378 1.00 96.50 99 GLY A C 1
ATOM 754 O O . GLY A 1 99 ? 1.347 -4.458 -4.338 1.00 96.50 99 GLY A O 1
ATOM 755 N N . TYR A 1 100 ? 1.201 -4.802 -6.572 1.00 96.69 100 TYR A N 1
ATOM 756 C CA . TYR A 1 100 ? 2.622 -5.061 -6.814 1.00 96.69 100 TYR A CA 1
ATOM 757 C C . TYR A 1 100 ? 3.213 -4.095 -7.841 1.00 96.69 100 TYR A C 1
ATOM 759 O O . TYR A 1 100 ? 3.362 -4.462 -9.004 1.00 96.69 100 TYR A O 1
ATOM 767 N N . PRO A 1 101 ? 3.541 -2.852 -7.448 1.00 95.44 101 PRO A N 1
ATOM 768 C CA . PRO A 1 101 ? 4.209 -1.927 -8.347 1.00 95.44 101 PRO A CA 1
ATOM 769 C C . PRO A 1 101 ? 5.632 -2.413 -8.621 1.00 95.44 101 PRO A C 1
ATOM 771 O O . PRO A 1 101 ? 6.470 -2.420 -7.716 1.00 95.44 101 PRO A O 1
ATOM 774 N N . ILE A 1 102 ? 5.894 -2.814 -9.864 1.00 94.06 102 ILE A N 1
ATOM 775 C CA . ILE A 1 102 ? 7.219 -3.203 -10.352 1.00 94.06 102 ILE A CA 1
ATOM 776 C C . ILE A 1 102 ? 7.787 -2.010 -11.119 1.00 94.06 102 ILE A C 1
ATOM 778 O O . ILE A 1 102 ? 7.388 -1.747 -12.249 1.00 94.06 102 ILE A O 1
ATOM 782 N N . LEU A 1 103 ? 8.649 -1.236 -10.464 1.00 93.56 103 LEU A N 1
ATOM 783 C CA . LEU A 1 103 ? 9.175 0.031 -10.965 1.00 93.56 103 LEU A CA 1
ATOM 784 C C . LEU A 1 103 ? 10.702 0.025 -10.940 1.00 93.56 103 LEU A C 1
ATOM 786 O O . LEU A 1 103 ? 11.301 -0.434 -9.966 1.00 93.56 103 LEU A O 1
ATOM 790 N N . ASN A 1 104 ? 11.326 0.609 -11.966 1.00 94.62 104 ASN A N 1
ATOM 791 C CA . ASN A 1 104 ? 12.753 0.913 -11.958 1.00 94.62 104 ASN A CA 1
ATOM 792 C C . ASN A 1 104 ? 13.003 2.267 -11.271 1.00 94.62 104 ASN A C 1
ATOM 794 O O . ASN A 1 104 ? 12.898 3.334 -11.874 1.00 94.62 104 ASN A O 1
ATOM 798 N N . LEU A 1 105 ? 13.365 2.239 -9.989 1.00 94.50 105 LEU A N 1
ATOM 799 C CA . LEU A 1 105 ? 13.664 3.448 -9.221 1.00 94.50 105 LEU A CA 1
ATOM 800 C C . LEU A 1 105 ? 14.932 4.161 -9.702 1.00 94.50 105 LEU A C 1
ATOM 802 O O . LEU A 1 105 ? 15.100 5.337 -9.393 1.00 94.50 105 LEU A O 1
ATOM 806 N N . ALA A 1 106 ? 15.816 3.503 -10.460 1.00 94.94 106 ALA A N 1
ATOM 807 C CA . ALA A 1 106 ? 16.977 4.180 -11.031 1.00 94.94 106 ALA A CA 1
ATOM 808 C C . ALA A 1 106 ? 16.583 5.212 -12.100 1.00 94.94 106 ALA A C 1
ATOM 810 O O . ALA A 1 106 ? 17.291 6.204 -12.240 1.00 94.94 106 ALA A O 1
ATOM 811 N N . GLU A 1 107 ? 15.465 4.994 -12.797 1.00 93.12 107 GLU A N 1
ATOM 812 C CA . GLU A 1 107 ? 14.924 5.892 -13.829 1.00 93.12 107 GLU A CA 1
ATOM 813 C C . GLU A 1 107 ? 13.933 6.918 -13.269 1.00 93.12 107 GLU A C 1
ATOM 815 O O . GLU A 1 107 ? 13.695 7.960 -13.875 1.00 93.12 107 GLU A O 1
ATOM 820 N N . ILE A 1 108 ? 13.339 6.625 -12.110 1.00 93.56 108 ILE A N 1
ATOM 821 C CA . ILE A 1 108 ? 12.349 7.500 -11.479 1.00 93.56 108 ILE A CA 1
ATOM 822 C C . ILE A 1 108 ? 13.016 8.380 -10.422 1.00 93.56 108 ILE A C 1
ATOM 824 O O . ILE A 1 108 ? 13.048 9.602 -10.552 1.00 93.56 108 ILE A O 1
ATOM 828 N N . ARG A 1 109 ? 13.520 7.754 -9.352 1.00 94.94 109 ARG A N 1
ATOM 829 C CA . ARG A 1 109 ? 14.187 8.400 -8.219 1.00 94.94 109 ARG A CA 1
ATOM 830 C C . ARG A 1 109 ? 14.794 7.341 -7.295 1.00 94.94 109 ARG A C 1
ATOM 832 O O . ARG A 1 109 ? 14.070 6.522 -6.728 1.00 94.94 109 ARG A O 1
ATOM 839 N N . ARG A 1 110 ? 16.112 7.403 -7.070 1.00 96.75 110 ARG A N 1
ATOM 840 C CA . ARG A 1 110 ? 16.862 6.482 -6.190 1.00 96.75 110 ARG A CA 1
ATOM 841 C C . ARG A 1 110 ? 16.641 6.778 -4.702 1.00 96.75 110 ARG A C 1
ATOM 843 O O . ARG A 1 110 ? 17.555 7.186 -3.995 1.00 96.75 110 ARG A O 1
ATOM 850 N N . ASP A 1 111 ? 15.415 6.585 -4.230 1.00 97.25 111 ASP A N 1
ATOM 851 C CA . ASP A 1 111 ? 15.016 6.897 -2.857 1.00 97.25 111 ASP A CA 1
ATOM 852 C C . ASP A 1 111 ? 13.914 5.937 -2.380 1.00 97.25 111 ASP A C 1
ATOM 854 O O . ASP A 1 111 ? 12.755 6.005 -2.795 1.00 97.25 111 ASP A O 1
ATOM 858 N N . VAL A 1 112 ? 14.294 5.007 -1.500 1.00 95.69 112 VAL A N 1
ATOM 859 C CA . VAL A 1 112 ? 13.392 3.972 -0.970 1.00 95.69 112 VAL A CA 1
ATOM 860 C C . VAL A 1 112 ? 12.343 4.569 -0.035 1.00 95.69 112 VAL A C 1
ATOM 862 O O . VAL A 1 112 ? 11.193 4.129 -0.037 1.00 95.69 112 VAL A O 1
ATOM 865 N N . VAL A 1 113 ? 12.730 5.566 0.767 1.00 96.12 113 VAL A N 1
ATOM 866 C CA . VAL A 1 113 ? 11.814 6.214 1.710 1.00 96.12 113 VAL A CA 1
ATOM 867 C C . VAL A 1 113 ? 10.765 6.983 0.928 1.00 96.12 113 VAL A C 1
ATOM 869 O O . VAL A 1 113 ? 9.578 6.802 1.191 1.00 96.12 113 VAL A O 1
ATOM 872 N N . TRP A 1 114 ? 11.183 7.762 -0.073 1.00 97.69 114 TRP A N 1
ATOM 873 C CA . TRP A 1 114 ? 10.268 8.410 -1.006 1.00 97.69 114 TRP A CA 1
ATOM 874 C C . TRP A 1 114 ? 9.304 7.400 -1.625 1.00 97.69 114 TRP A C 1
ATOM 876 O O . TRP A 1 114 ? 8.102 7.594 -1.507 1.00 97.69 114 TRP A O 1
ATOM 886 N N . TYR A 1 115 ? 9.792 6.289 -2.189 1.00 98.12 115 TYR A N 1
ATOM 887 C CA . TYR A 1 115 ? 8.928 5.285 -2.818 1.00 98.12 115 TYR A CA 1
ATOM 888 C C . TYR A 1 115 ? 7.842 4.773 -1.861 1.00 98.12 115 TYR A C 1
ATOM 890 O O . TYR A 1 115 ? 6.657 4.789 -2.198 1.00 98.12 115 TYR A O 1
ATOM 898 N N . VAL A 1 116 ? 8.219 4.389 -0.638 1.00 97.75 116 VAL A N 1
ATOM 899 C CA . VAL A 1 116 ? 7.261 3.923 0.377 1.00 97.75 116 VAL A CA 1
ATOM 900 C C . VAL A 1 116 ? 6.274 5.029 0.765 1.00 97.75 116 VAL A C 1
ATOM 902 O O . VAL A 1 116 ? 5.076 4.764 0.855 1.00 97.75 116 VAL A O 1
ATOM 905 N N . ARG A 1 117 ? 6.736 6.272 0.952 1.00 98.25 117 ARG A N 1
ATOM 906 C CA . ARG A 1 117 ? 5.860 7.410 1.280 1.00 98.25 117 ARG A CA 1
ATOM 907 C C . ARG A 1 117 ? 4.905 7.756 0.141 1.00 98.25 117 ARG A C 1
ATOM 909 O O . ARG A 1 117 ? 3.767 8.130 0.423 1.00 98.25 117 ARG A O 1
ATOM 916 N N . THR A 1 118 ? 5.322 7.578 -1.107 1.00 98.44 118 THR A N 1
ATOM 917 C CA . THR A 1 118 ? 4.489 7.767 -2.299 1.00 98.44 118 THR A CA 1
ATOM 918 C C . THR A 1 118 ? 3.427 6.670 -2.416 1.00 98.44 118 THR A C 1
ATOM 920 O O . THR A 1 118 ? 2.276 6.971 -2.721 1.00 98.44 118 THR A O 1
ATOM 923 N N . LEU A 1 119 ? 3.746 5.413 -2.074 1.00 98.56 119 LEU A N 1
ATOM 924 C CA . LEU A 1 119 ? 2.734 4.350 -1.961 1.00 98.56 119 LEU A CA 1
ATOM 925 C C . LEU A 1 119 ? 1.687 4.657 -0.882 1.00 98.56 119 LEU A C 1
ATOM 927 O O . LEU A 1 119 ? 0.493 4.477 -1.116 1.00 98.56 119 LEU A O 1
ATOM 931 N N . GLU A 1 120 ? 2.121 5.118 0.294 1.00 98.62 120 GLU A N 1
ATOM 932 C CA . GLU A 1 120 ? 1.198 5.561 1.347 1.00 98.62 120 GLU A CA 1
ATOM 933 C C . GLU A 1 120 ? 0.314 6.706 0.851 1.00 98.62 120 GLU A C 1
ATOM 935 O O . GLU A 1 120 ? -0.892 6.669 1.066 1.00 98.62 120 GLU A O 1
ATOM 940 N N . GLU A 1 121 ? 0.891 7.682 0.144 1.00 98.75 121 GLU A N 1
ATOM 941 C CA . GLU A 1 121 ? 0.161 8.835 -0.388 1.00 98.75 121 GLU A CA 1
ATOM 942 C C . GLU A 1 121 ? -0.941 8.423 -1.365 1.00 98.75 121 GLU A C 1
ATOM 944 O O . GLU A 1 121 ? -2.069 8.899 -1.246 1.00 98.75 121 GLU A O 1
ATOM 949 N N . ALA A 1 122 ? -0.647 7.502 -2.290 1.00 98.62 122 ALA A N 1
ATOM 950 C CA . ALA A 1 122 ? -1.635 6.989 -3.237 1.00 98.62 122 ALA A CA 1
ATOM 951 C C . ALA A 1 122 ? -2.865 6.424 -2.512 1.00 98.62 122 ALA A C 1
ATOM 953 O O . ALA A 1 122 ? -4.006 6.728 -2.863 1.00 98.62 122 ALA A O 1
ATOM 954 N N . MET A 1 123 ? -2.634 5.625 -1.468 1.00 98.62 123 MET A N 1
ATOM 955 C CA . MET A 1 123 ? -3.718 5.00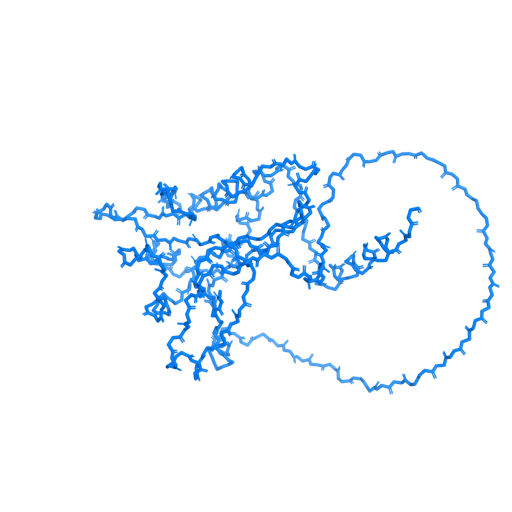8 -0.712 1.00 98.62 123 MET A CA 1
ATOM 956 C C . MET A 1 123 ? -4.411 5.991 0.240 1.00 98.62 123 MET A C 1
ATOM 958 O O . MET A 1 123 ? -5.618 5.870 0.427 1.00 98.62 123 MET A O 1
ATOM 962 N N . ILE A 1 124 ? -3.699 6.970 0.813 1.00 98.62 124 ILE A N 1
ATOM 963 C CA . ILE A 1 124 ? -4.300 8.044 1.623 1.00 98.62 124 ILE A CA 1
ATOM 964 C C . ILE A 1 124 ? -5.296 8.832 0.771 1.00 98.62 124 ILE A C 1
ATOM 966 O O . ILE A 1 124 ? -6.460 8.949 1.147 1.00 98.62 124 ILE A O 1
ATOM 970 N N . ARG A 1 125 ? -4.879 9.294 -0.415 1.00 98.62 125 ARG A N 1
ATOM 971 C CA . ARG A 1 125 ? -5.751 10.056 -1.320 1.00 98.62 125 ARG A CA 1
ATOM 972 C C . ARG A 1 125 ? -6.934 9.233 -1.826 1.00 98.62 125 ARG A C 1
ATOM 974 O O . ARG A 1 125 ? -8.050 9.739 -1.862 1.00 98.62 125 ARG A O 1
ATOM 981 N N . ALA A 1 126 ? -6.713 7.958 -2.149 1.00 98.38 126 ALA A N 1
ATOM 982 C CA . ALA A 1 126 ? -7.795 7.055 -2.540 1.00 98.38 126 ALA A CA 1
ATOM 983 C C . ALA A 1 126 ? -8.804 6.830 -1.408 1.00 98.38 126 ALA A C 1
ATOM 985 O O . ALA A 1 126 ? -10.000 6.738 -1.663 1.00 98.38 126 ALA A O 1
ATOM 986 N N . THR A 1 127 ? -8.332 6.765 -0.163 1.00 98.31 127 THR A N 1
ATOM 987 C CA . THR A 1 127 ? -9.189 6.583 1.015 1.00 98.31 127 THR A CA 1
ATOM 988 C C . THR A 1 127 ? -9.979 7.851 1.347 1.00 98.31 127 THR A C 1
ATOM 990 O O . THR A 1 127 ? -11.143 7.760 1.724 1.00 98.31 127 THR A O 1
ATOM 993 N N . ALA A 1 128 ? -9.389 9.030 1.137 1.00 97.62 128 ALA A N 1
ATOM 994 C CA . ALA A 1 128 ? -10.053 10.311 1.366 1.00 97.62 128 ALA A CA 1
ATOM 995 C C . ALA A 1 128 ? -11.319 10.497 0.505 1.00 97.62 128 ALA A C 1
ATOM 997 O O . ALA A 1 128 ? -12.268 11.136 0.946 1.00 97.62 128 ALA A O 1
ATOM 998 N N . GLU A 1 129 ? -11.389 9.887 -0.684 1.00 97.94 129 GLU A N 1
ATOM 999 C CA . GLU A 1 129 ? -12.606 9.892 -1.517 1.00 97.94 129 GLU A CA 1
ATOM 1000 C C . GLU A 1 129 ? -13.800 9.165 -0.890 1.00 97.94 129 GLU A C 1
ATOM 1002 O O . GLU A 1 129 ? -14.937 9.391 -1.294 1.00 97.94 129 GLU A O 1
ATOM 1007 N N . PHE A 1 130 ? -13.553 8.295 0.087 1.00 96.69 130 PHE A N 1
ATOM 1008 C CA . PHE A 1 130 ? -14.603 7.650 0.870 1.00 96.69 130 PHE A CA 1
ATOM 1009 C C . PHE A 1 130 ? -15.031 8.493 2.079 1.00 96.69 130 PHE A C 1
ATOM 1011 O O . PHE A 1 130 ? -15.861 8.047 2.863 1.00 96.69 130 PHE A O 1
ATOM 1018 N N . GLY A 1 131 ? -14.462 9.690 2.262 1.00 95.62 131 GLY A N 1
ATOM 1019 C CA . GLY A 1 131 ? -14.716 10.538 3.428 1.00 95.62 131 GLY A CA 1
ATOM 1020 C C . GLY A 1 131 ? -14.027 10.054 4.707 1.00 95.62 131 GLY A C 1
ATOM 1021 O O . GLY A 1 131 ? -14.408 10.466 5.797 1.00 95.62 131 GLY A O 1
ATOM 1022 N N . ILE A 1 132 ? -13.025 9.177 4.593 1.00 94.38 132 ILE A N 1
ATOM 1023 C CA . ILE A 1 132 ? -12.312 8.603 5.738 1.00 94.38 132 ILE A CA 1
ATOM 1024 C C . ILE A 1 132 ? -10.967 9.307 5.905 1.00 94.38 132 ILE A C 1
ATOM 1026 O O . ILE A 1 132 ? -10.135 9.309 4.993 1.00 94.38 132 ILE A O 1
ATOM 1030 N N . GLU A 1 133 ? -10.716 9.839 7.099 1.00 93.88 133 GLU A N 1
ATOM 1031 C CA . GLU A 1 133 ? -9.407 10.379 7.452 1.00 93.88 133 GLU A CA 1
ATOM 1032 C C . GLU A 1 133 ? -8.425 9.245 7.780 1.00 93.88 133 GLU A C 1
ATOM 1034 O O . GLU A 1 133 ? -8.589 8.483 8.740 1.00 93.88 133 GLU A O 1
ATOM 1039 N N . VAL A 1 134 ? -7.361 9.155 6.984 1.00 96.19 134 VAL A N 1
ATOM 1040 C CA . VAL A 1 134 ? -6.235 8.253 7.224 1.00 96.19 134 VAL A CA 1
ATOM 1041 C C . VAL A 1 134 ? -4.917 8.993 7.073 1.00 96.19 134 VAL A C 1
ATOM 1043 O O . VAL A 1 134 ? -4.801 9.961 6.324 1.00 96.19 134 VAL A O 1
ATOM 1046 N N . GLY A 1 135 ? -3.892 8.508 7.761 1.00 96.06 135 GLY A N 1
ATOM 1047 C CA . GLY A 1 135 ? -2.574 9.116 7.729 1.00 96.06 135 GLY A CA 1
ATOM 1048 C C . GLY A 1 135 ? -1.447 8.120 7.936 1.00 96.06 135 GLY A C 1
ATOM 1049 O O . GLY A 1 135 ? -1.609 6.900 7.851 1.00 96.06 135 GLY A O 1
ATOM 1050 N N . ARG A 1 136 ? -0.270 8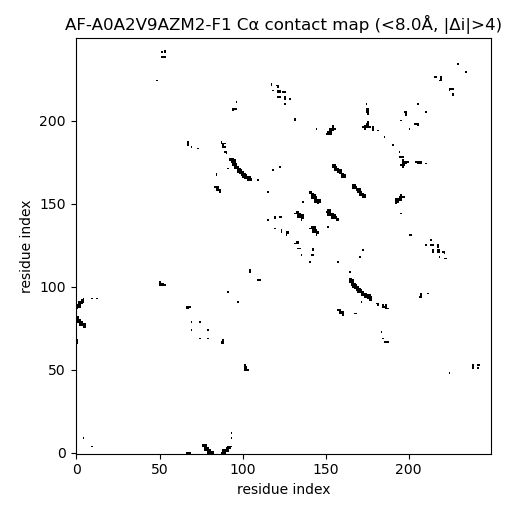.681 8.200 1.00 95.44 136 ARG A N 1
ATOM 1051 C CA . ARG A 1 136 ? 0.953 7.948 8.519 1.00 95.44 136 ARG A CA 1
ATOM 1052 C C . ARG A 1 136 ? 1.134 7.943 10.028 1.00 95.44 136 ARG A C 1
ATOM 1054 O O . ARG A 1 136 ? 0.899 8.956 10.676 1.00 95.44 136 ARG A O 1
ATOM 1061 N N . GLU A 1 137 ? 1.623 6.831 10.553 1.00 91.50 137 GLU A N 1
ATOM 1062 C CA . GLU A 1 137 ? 1.986 6.708 11.961 1.00 91.50 137 GLU A CA 1
ATOM 1063 C C . GLU A 1 137 ? 3.516 6.688 12.080 1.00 91.50 137 GLU A C 1
ATOM 1065 O O . GLU A 1 137 ? 4.212 5.990 11.329 1.00 91.50 137 GLU A O 1
ATOM 1070 N N . ALA A 1 138 ? 4.063 7.495 12.992 1.00 89.25 138 ALA A N 1
ATOM 1071 C CA . ALA A 1 138 ? 5.508 7.630 13.151 1.00 89.25 138 ALA A CA 1
ATOM 1072 C C . ALA A 1 138 ? 6.151 6.268 13.468 1.00 89.25 138 ALA A C 1
ATOM 1074 O O . ALA A 1 138 ? 5.684 5.517 14.321 1.00 89.25 138 ALA A O 1
ATOM 1075 N N . GLY A 1 139 ? 7.209 5.915 12.732 1.00 88.12 139 GLY A N 1
ATOM 1076 C CA . GLY A 1 139 ? 7.894 4.624 12.875 1.00 88.12 139 GLY A CA 1
ATOM 1077 C C . GLY A 1 139 ? 7.113 3.398 12.378 1.00 88.12 139 GLY A C 1
ATOM 1078 O O . GLY A 1 139 ? 7.643 2.289 12.447 1.00 88.12 139 GLY A O 1
ATOM 1079 N N . LYS A 1 140 ? 5.890 3.556 11.848 1.00 89.94 140 LYS A N 1
ATOM 1080 C CA . LYS A 1 140 ? 5.031 2.434 11.443 1.00 89.94 140 LYS A CA 1
ATOM 1081 C C . LYS A 1 140 ? 4.572 2.558 9.986 1.00 89.94 140 LYS A C 1
ATOM 1083 O O . LYS A 1 140 ? 3.636 3.279 9.655 1.00 89.94 140 LYS A O 1
ATOM 1088 N N . THR A 1 141 ? 5.204 1.781 9.111 1.00 93.06 141 THR A N 1
ATOM 1089 C CA . THR A 1 141 ? 4.911 1.758 7.669 1.00 93.06 141 THR A CA 1
ATOM 1090 C C . THR A 1 141 ? 3.492 1.268 7.355 1.00 93.06 141 THR A C 1
ATOM 1092 O O . THR A 1 141 ? 3.051 0.229 7.873 1.00 93.06 141 THR A O 1
ATOM 1095 N N . GLY A 1 142 ? 2.814 1.974 6.448 1.00 95.12 142 GLY A N 1
ATOM 1096 C CA . GLY A 1 142 ? 1.431 1.728 6.040 1.00 95.12 142 GLY A CA 1
ATOM 1097 C C . GLY A 1 142 ? 0.534 2.937 6.305 1.00 95.12 142 GLY A C 1
ATOM 1098 O O . GLY A 1 142 ? 1.007 3.980 6.751 1.00 95.12 142 GLY A O 1
ATOM 1099 N N . ILE A 1 143 ? -0.764 2.783 6.044 1.00 97.38 143 ILE A N 1
ATOM 1100 C CA . ILE A 1 143 ? -1.755 3.837 6.308 1.00 97.38 143 ILE A CA 1
ATOM 1101 C C . ILE A 1 143 ? -2.654 3.437 7.477 1.00 97.38 143 ILE A C 1
ATOM 1103 O O . ILE A 1 143 ? -2.993 2.257 7.649 1.00 97.38 143 ILE A O 1
ATOM 1107 N N . TRP A 1 144 ? -3.036 4.435 8.264 1.00 96.69 144 TRP A N 1
ATOM 1108 C CA . TRP A 1 144 ? -3.675 4.261 9.559 1.00 96.69 144 TRP A CA 1
ATOM 1109 C C . TRP A 1 144 ? -4.894 5.170 9.671 1.00 96.69 144 TRP A C 1
ATOM 1111 O O . TRP A 1 144 ? -4.781 6.372 9.440 1.00 96.69 144 TRP A O 1
ATOM 1121 N N . ALA A 1 145 ? -6.041 4.600 10.024 1.00 94.88 145 ALA A N 1
ATOM 1122 C CA . ALA A 1 145 ? -7.261 5.340 10.320 1.00 94.88 145 ALA A CA 1
ATOM 1123 C C . ALA A 1 145 ? -7.276 5.756 11.790 1.00 94.88 145 ALA A C 1
ATOM 1125 O O . ALA A 1 145 ? -6.896 4.968 12.662 1.00 94.88 145 ALA A O 1
ATOM 1126 N N . ARG A 1 146 ? -7.727 6.981 12.070 1.00 88.00 146 ARG A N 1
ATOM 1127 C CA . ARG A 1 146 ? -8.007 7.417 13.441 1.00 88.00 146 ARG A CA 1
ATOM 1128 C C . ARG A 1 146 ? -9.416 6.979 13.815 1.00 88.00 146 ARG A C 1
ATOM 1130 O O . ARG A 1 146 ? -10.368 7.249 13.094 1.00 88.00 146 ARG A O 1
ATOM 1137 N N . THR A 1 147 ? -9.544 6.294 14.941 1.00 81.75 147 THR A N 1
ATOM 1138 C CA . THR A 1 147 ? -10.850 5.939 15.510 1.00 81.75 147 THR A CA 1
ATOM 1139 C C . THR A 1 147 ? -11.367 7.056 16.413 1.00 81.75 147 THR A C 1
ATOM 1141 O O . THR A 1 147 ? -10.597 7.909 16.858 1.00 81.75 147 THR A O 1
ATOM 1144 N N . ALA A 1 148 ? -12.659 7.016 16.751 1.00 78.19 148 ALA A N 1
ATOM 1145 C CA . ALA A 1 148 ? -13.277 7.964 17.682 1.00 78.19 148 ALA A CA 1
ATOM 1146 C C . ALA A 1 148 ? -12.599 7.994 19.069 1.00 78.19 148 ALA A C 1
ATOM 1148 O O . ALA A 1 148 ? -12.623 9.016 19.745 1.00 78.19 148 ALA A O 1
ATOM 1149 N N . SER A 1 149 ? -11.951 6.900 19.488 1.00 79.00 149 SER A N 1
ATOM 1150 C CA . SER A 1 149 ? -11.188 6.834 20.742 1.00 79.00 149 SER A CA 1
ATOM 1151 C C . SER A 1 149 ? -9.767 7.407 20.637 1.00 79.00 149 SER A C 1
ATOM 1153 O O . SER A 1 149 ? -9.002 7.332 21.596 1.00 79.00 149 SER A O 1
ATOM 1155 N N . GLY A 1 150 ? -9.371 7.930 19.472 1.00 79.69 150 GLY A N 1
ATOM 1156 C CA . GLY A 1 150 ? -8.017 8.415 19.196 1.00 79.69 150 GLY A CA 1
ATOM 1157 C C . GLY A 1 150 ? -7.000 7.306 18.900 1.00 79.69 150 GLY A C 1
ATOM 1158 O O . GLY A 1 150 ? -5.844 7.595 18.584 1.00 79.69 150 GLY A O 1
ATOM 1159 N N . ALA A 1 151 ? -7.399 6.031 18.953 1.00 84.62 151 ALA A N 1
ATOM 1160 C CA . ALA A 1 151 ? -6.527 4.922 18.589 1.00 84.62 151 ALA A CA 1
ATOM 1161 C C . ALA A 1 151 ? -6.357 4.829 17.064 1.00 84.62 151 ALA A C 1
ATOM 1163 O O . ALA A 1 151 ? -7.327 4.938 16.312 1.00 84.62 151 ALA A O 1
ATOM 1164 N N . ALA A 1 152 ? -5.123 4.591 16.615 1.00 90.38 152 ALA A N 1
ATOM 1165 C CA . ALA A 1 152 ? -4.810 4.315 15.217 1.00 90.38 152 ALA A CA 1
ATOM 1166 C C . ALA A 1 152 ? -5.025 2.831 14.876 1.00 90.38 152 ALA A C 1
ATOM 1168 O O . ALA A 1 152 ? -4.462 1.953 15.540 1.00 90.38 152 ALA A O 1
ATOM 1169 N N . GLU A 1 153 ? -5.778 2.555 13.814 1.00 94.12 153 GLU A N 1
ATOM 1170 C CA . GLU A 1 153 ? -5.979 1.211 13.265 1.00 94.12 153 GLU A CA 1
ATOM 1171 C C . GLU A 1 153 ? -5.419 1.099 11.844 1.00 94.12 153 GLU A C 1
ATOM 1173 O O . GLU A 1 153 ? -5.524 2.022 11.038 1.00 94.12 153 GLU A O 1
ATOM 1178 N N . LYS A 1 154 ? -4.799 -0.036 11.516 1.00 95.25 154 LYS A N 1
ATOM 1179 C CA . LYS A 1 154 ? -4.053 -0.197 10.263 1.00 95.25 154 LYS A CA 1
ATOM 1180 C C . LYS A 1 154 ? -4.958 -0.598 9.102 1.00 95.25 154 LYS A C 1
ATOM 1182 O O . LYS A 1 154 ? -5.395 -1.746 9.042 1.00 95.25 154 LYS A O 1
ATOM 1187 N N . LEU A 1 155 ? -5.163 0.298 8.140 1.00 97.19 155 LEU A N 1
ATOM 1188 C CA . LEU A 1 155 ? -5.980 0.027 6.951 1.00 97.19 155 LEU A CA 1
ATOM 1189 C C . LEU A 1 155 ? -5.179 -0.641 5.820 1.00 97.19 155 LEU A C 1
ATOM 1191 O O . LEU A 1 155 ? -5.704 -1.508 5.119 1.00 97.19 155 LEU A O 1
ATOM 1195 N N . ALA A 1 156 ? -3.900 -0.286 5.655 1.00 97.38 156 ALA A N 1
ATOM 1196 C CA . ALA A 1 156 ? -3.041 -0.918 4.654 1.00 97.38 156 ALA A CA 1
ATOM 1197 C C . ALA A 1 156 ? -1.626 -1.191 5.166 1.00 97.38 156 ALA A C 1
ATOM 1199 O O . ALA A 1 156 ? -1.017 -0.382 5.871 1.00 97.38 156 ALA A O 1
ATOM 1200 N N . ALA A 1 157 ? -1.080 -2.341 4.775 1.00 95.69 157 ALA A N 1
ATOM 1201 C CA . ALA A 1 157 ? 0.308 -2.715 5.009 1.00 95.69 157 ALA A CA 1
ATOM 1202 C C . ALA A 1 157 ? 1.141 -2.507 3.744 1.00 95.69 157 ALA A C 1
ATOM 1204 O O . ALA A 1 157 ? 0.665 -2.751 2.640 1.00 95.69 157 ALA A O 1
ATOM 1205 N N . ILE A 1 158 ? 2.400 -2.106 3.912 1.00 96.12 158 ILE A N 1
ATOM 1206 C CA . ILE A 1 158 ? 3.385 -2.044 2.829 1.00 96.12 158 ILE A CA 1
ATOM 1207 C C . ILE A 1 158 ? 4.569 -2.911 3.234 1.00 96.12 158 ILE A C 1
ATOM 1209 O O . ILE A 1 158 ? 5.083 -2.806 4.349 1.00 96.12 158 ILE A O 1
ATOM 1213 N N . GLY A 1 159 ? 4.984 -3.777 2.320 1.00 94.56 159 GLY A N 1
ATOM 1214 C CA . GLY A 1 159 ? 6.171 -4.603 2.441 1.00 94.56 159 GLY A CA 1
ATOM 1215 C C . GLY A 1 159 ? 6.768 -4.756 1.058 1.00 94.56 159 GLY A C 1
ATOM 1216 O O . GLY A 1 159 ? 6.185 -5.431 0.215 1.00 94.56 159 GLY A O 1
ATOM 1217 N N . VAL A 1 160 ? 7.906 -4.105 0.836 1.00 95.12 160 VAL A N 1
ATOM 1218 C CA . VAL A 1 160 ? 8.584 -4.028 -0.463 1.00 95.12 160 VAL A CA 1
ATOM 1219 C C . VAL A 1 160 ? 9.949 -4.695 -0.376 1.00 95.12 160 VAL A C 1
ATOM 1221 O O . VAL A 1 160 ? 10.548 -4.756 0.699 1.00 95.12 160 VAL A O 1
ATOM 1224 N N . HIS A 1 161 ? 10.440 -5.193 -1.501 1.00 95.19 161 HIS A N 1
ATOM 1225 C CA . HIS A 1 161 ? 11.832 -5.594 -1.678 1.00 95.19 161 HIS A CA 1
ATOM 1226 C C . HIS A 1 161 ? 12.377 -4.907 -2.928 1.00 95.19 161 HIS A C 1
ATOM 1228 O O . HIS A 1 161 ? 11.644 -4.709 -3.896 1.00 95.19 161 HIS A O 1
ATOM 1234 N N . ILE A 1 162 ? 13.644 -4.502 -2.893 1.00 93.88 162 ILE A N 1
ATOM 1235 C CA . ILE A 1 162 ? 14.281 -3.753 -3.975 1.00 93.88 162 ILE A CA 1
ATOM 1236 C C . ILE A 1 162 ? 15.603 -4.431 -4.298 1.00 93.88 162 ILE A C 1
ATOM 1238 O O . ILE A 1 162 ? 16.453 -4.576 -3.422 1.00 93.88 162 ILE A O 1
ATOM 1242 N N . SER A 1 163 ? 15.784 -4.807 -5.560 1.00 93.38 163 SER A N 1
ATOM 1243 C CA . SER A 1 163 ? 17.024 -5.391 -6.068 1.00 93.38 163 SER A CA 1
ATOM 1244 C C . SER A 1 163 ? 17.422 -4.673 -7.346 1.00 93.38 163 SER A C 1
ATOM 1246 O O . SER A 1 163 ? 16.589 -4.476 -8.225 1.00 93.38 163 SER A O 1
ATOM 1248 N N . ARG A 1 164 ? 18.682 -4.227 -7.438 1.00 93.44 164 ARG A N 1
ATOM 1249 C CA . ARG A 1 164 ? 19.188 -3.417 -8.568 1.00 93.44 164 ARG A CA 1
ATOM 1250 C C . ARG A 1 164 ? 18.285 -2.214 -8.901 1.00 93.44 164 ARG A C 1
ATOM 1252 O O . ARG A 1 164 ? 18.110 -1.881 -10.063 1.00 93.44 164 ARG A O 1
ATOM 1259 N N . TRP A 1 165 ? 17.701 -1.588 -7.876 1.00 95.38 165 TRP A N 1
ATOM 1260 C CA . TRP A 1 165 ? 16.719 -0.497 -7.987 1.00 95.38 165 TRP A CA 1
ATOM 1261 C C . TRP A 1 165 ? 15.366 -0.854 -8.619 1.00 95.38 165 TRP A C 1
ATOM 1263 O O . TRP A 1 165 ? 14.533 0.033 -8.766 1.00 95.38 165 TRP A O 1
ATOM 1273 N N . VAL A 1 166 ? 15.087 -2.128 -8.893 1.00 95.31 166 VAL A N 1
ATOM 1274 C CA . VAL A 1 166 ? 13.761 -2.595 -9.314 1.00 95.31 166 VAL A CA 1
ATOM 1275 C C . VAL A 1 166 ? 12.959 -3.049 -8.096 1.00 95.31 166 VAL A C 1
ATOM 1277 O O . VAL A 1 166 ? 13.450 -3.825 -7.268 1.00 95.31 166 VAL A O 1
ATOM 1280 N N . THR A 1 167 ? 11.732 -2.545 -7.960 1.00 95.56 167 THR A N 1
ATOM 1281 C CA . THR A 1 167 ? 10.836 -2.873 -6.843 1.00 95.56 167 THR A CA 1
ATOM 1282 C C . THR A 1 167 ? 10.099 -4.190 -7.069 1.00 95.56 167 THR A C 1
ATOM 1284 O O . THR A 1 167 ? 9.751 -4.562 -8.184 1.00 95.56 167 THR A O 1
ATOM 1287 N N . SER A 1 168 ? 9.823 -4.892 -5.977 1.00 93.06 168 SER A N 1
ATOM 1288 C CA . SER A 1 168 ? 8.986 -6.087 -5.919 1.00 93.06 168 SER A CA 1
ATOM 1289 C C . SER A 1 168 ? 8.157 -6.072 -4.635 1.00 93.06 168 SER A C 1
ATOM 1291 O O . SER A 1 168 ? 8.462 -5.340 -3.685 1.00 93.06 168 SER A O 1
ATOM 1293 N N . HIS A 1 169 ? 7.102 -6.889 -4.599 1.00 95.19 169 HIS A N 1
ATOM 1294 C CA . HIS A 1 169 ? 6.021 -6.777 -3.614 1.00 95.19 169 HIS A CA 1
ATOM 1295 C C . HIS A 1 169 ? 5.377 -5.386 -3.678 1.00 95.19 169 HIS A C 1
ATOM 1297 O O . HIS A 1 169 ? 5.228 -4.847 -4.769 1.00 95.19 169 HIS A O 1
ATOM 1303 N N . GLY A 1 170 ? 4.891 -4.839 -2.565 1.00 96.31 170 GLY A N 1
ATOM 1304 C CA . GLY A 1 170 ? 4.099 -3.615 -2.608 1.00 96.31 170 GLY A CA 1
ATOM 1305 C C . GLY A 1 170 ? 3.230 -3.460 -1.379 1.00 96.31 170 GLY A C 1
ATOM 1306 O O . GLY A 1 170 ? 3.734 -3.439 -0.254 1.00 96.31 170 GLY A O 1
ATOM 1307 N N . PHE A 1 171 ? 1.924 -3.344 -1.594 1.00 97.75 171 PHE A N 1
ATOM 1308 C CA . PHE A 1 171 ? 0.966 -3.033 -0.542 1.00 97.75 171 PHE A CA 1
ATOM 1309 C C . PHE A 1 171 ? -0.205 -4.012 -0.497 1.00 97.75 171 PHE A C 1
ATOM 1311 O O . PHE A 1 171 ? -0.519 -4.706 -1.464 1.00 97.75 171 PHE A O 1
ATOM 1318 N N . ALA A 1 172 ? -0.862 -4.044 0.654 1.00 97.38 172 ALA A N 1
ATOM 1319 C CA . ALA A 1 172 ? -2.084 -4.781 0.908 1.00 97.38 172 ALA A CA 1
ATOM 1320 C C . ALA A 1 172 ? -3.076 -3.858 1.606 1.00 97.38 172 ALA A C 1
ATOM 1322 O O . ALA A 1 172 ? -2.841 -3.438 2.738 1.00 97.38 172 ALA A O 1
ATOM 1323 N N . TYR A 1 173 ? -4.151 -3.537 0.901 1.00 98.25 173 TYR A N 1
ATOM 1324 C CA . TYR A 1 173 ? -5.176 -2.585 1.289 1.00 98.25 173 TYR A CA 1
ATOM 1325 C C . TYR A 1 173 ? -6.465 -3.337 1.629 1.00 98.25 173 TYR A C 1
ATOM 1327 O O . TYR A 1 173 ? -6.989 -4.090 0.802 1.00 98.25 173 TYR A O 1
ATOM 1335 N N . ASN A 1 174 ? -6.956 -3.182 2.858 1.00 98.25 174 ASN A N 1
ATOM 1336 C CA . ASN A 1 174 ? -8.116 -3.925 3.339 1.00 98.25 174 ASN A CA 1
ATOM 1337 C C . ASN A 1 174 ? -9.426 -3.243 2.919 1.00 98.25 174 ASN A C 1
ATOM 1339 O O . ASN A 1 174 ? -9.724 -2.151 3.395 1.00 98.25 174 ASN A O 1
ATOM 1343 N N . VAL A 1 175 ? -10.230 -3.897 2.073 1.00 98.12 175 VAL A N 1
ATOM 1344 C CA . VAL A 1 175 ? -11.543 -3.371 1.650 1.00 98.12 175 VAL A CA 1
ATOM 1345 C C . VAL A 1 175 ? -12.651 -4.014 2.480 1.00 98.12 175 VAL A C 1
ATOM 1347 O O . VAL A 1 175 ? -13.129 -3.403 3.428 1.00 98.12 175 VAL A O 1
ATOM 1350 N N . SER A 1 176 ? -12.962 -5.275 2.192 1.00 96.81 176 SER A N 1
ATOM 1351 C CA . SER A 1 176 ? -13.902 -6.134 2.927 1.00 96.81 176 SER A CA 1
ATOM 1352 C C . SER A 1 176 ? -13.181 -7.336 3.552 1.00 96.81 176 SER A C 1
ATOM 1354 O O . SER A 1 176 ? -13.749 -8.403 3.770 1.00 96.81 176 SER A O 1
ATOM 1356 N N . THR A 1 177 ? -11.872 -7.188 3.797 1.00 94.19 177 THR A N 1
ATOM 1357 C CA . THR A 1 177 ? -11.027 -8.235 4.380 1.00 94.19 177 THR A CA 1
ATOM 1358 C C . THR A 1 177 ? -11.576 -8.682 5.732 1.00 94.19 177 THR A C 1
ATOM 1360 O O . THR A 1 177 ? -11.766 -7.851 6.619 1.00 94.19 177 THR A O 1
ATOM 1363 N N . ASP A 1 178 ? -11.721 -9.992 5.935 1.00 91.38 178 ASP A N 1
ATOM 1364 C CA . ASP A 1 178 ? -12.011 -10.544 7.258 1.00 91.38 178 ASP A CA 1
ATOM 1365 C C . ASP A 1 178 ? -10.818 -10.317 8.198 1.00 91.38 178 ASP A C 1
ATOM 1367 O O . ASP A 1 178 ? -9.742 -10.911 8.055 1.00 91.38 178 ASP A O 1
ATOM 1371 N N . LEU A 1 179 ? -11.011 -9.405 9.148 1.00 91.81 179 LEU A N 1
ATOM 1372 C CA . LEU A 1 179 ? -9.958 -8.929 10.034 1.00 91.81 179 LEU A CA 1
ATOM 1373 C C . LEU A 1 179 ? -9.593 -9.937 11.131 1.00 91.81 179 LEU A C 1
ATOM 1375 O O . LEU A 1 179 ? -8.490 -9.855 11.669 1.00 91.81 179 LEU A O 1
ATOM 1379 N N . ARG A 1 180 ? -10.453 -10.925 11.414 1.00 88.38 180 ARG A N 1
ATOM 1380 C CA . ARG A 1 180 ? -10.221 -11.948 12.454 1.00 88.38 180 ARG A CA 1
ATOM 1381 C C . ARG A 1 180 ? -8.992 -12.805 12.158 1.00 88.38 180 ARG A C 1
ATOM 1383 O O . ARG A 1 180 ? -8.366 -13.353 13.059 1.00 88.38 180 ARG A O 1
ATOM 1390 N N . TYR A 1 181 ? -8.598 -12.913 10.889 1.00 85.75 181 TYR A N 1
ATOM 1391 C CA . TYR A 1 181 ? -7.391 -13.647 10.507 1.00 85.75 181 TYR A CA 1
ATOM 1392 C C . TYR A 1 181 ? -6.092 -12.940 10.916 1.00 85.75 181 TYR A C 1
ATOM 1394 O O . TYR A 1 181 ? -5.050 -13.592 10.987 1.00 85.75 181 TYR A O 1
ATOM 1402 N N . PHE A 1 182 ? -6.125 -11.639 11.222 1.00 86.38 182 PHE A N 1
ATOM 1403 C CA . PHE A 1 182 ? -4.966 -10.954 11.794 1.00 86.38 182 PHE A CA 1
ATOM 1404 C C . PHE A 1 182 ? -4.736 -11.334 13.263 1.00 86.38 182 PHE A C 1
ATOM 1406 O O . PHE A 1 182 ? -3.588 -11.318 13.693 1.00 86.38 182 PHE A O 1
ATOM 1413 N N . ASP A 1 183 ? -5.765 -11.775 13.996 1.00 81.94 183 ASP A N 1
ATOM 1414 C CA . ASP A 1 183 ? -5.621 -12.264 15.381 1.00 81.94 183 ASP A CA 1
ATOM 1415 C C . ASP A 1 183 ? -4.801 -13.565 15.452 1.00 81.94 183 ASP A C 1
ATOM 1417 O O . ASP A 1 183 ? -4.298 -13.964 16.502 1.00 81.94 183 ASP A O 1
ATOM 1421 N N . LEU A 1 184 ? -4.635 -14.235 14.308 1.00 81.44 184 LEU A N 1
ATOM 1422 C CA . LEU A 1 184 ? -3.838 -15.449 14.167 1.00 81.44 184 LEU A CA 1
ATOM 1423 C C . LEU A 1 184 ? -2.336 -15.169 13.994 1.00 81.44 184 LEU A C 1
ATOM 1425 O O . LEU A 1 184 ? -1.538 -16.111 13.960 1.00 81.44 184 LEU A O 1
ATOM 1429 N N . ILE A 1 185 ? -1.934 -13.902 13.859 1.00 79.25 185 ILE A N 1
ATOM 1430 C CA . ILE A 1 185 ? -0.539 -13.502 13.674 1.00 79.25 185 ILE A CA 1
ATOM 1431 C C . ILE A 1 185 ? -0.108 -12.460 14.695 1.00 79.25 185 ILE A C 1
ATOM 1433 O O . ILE A 1 1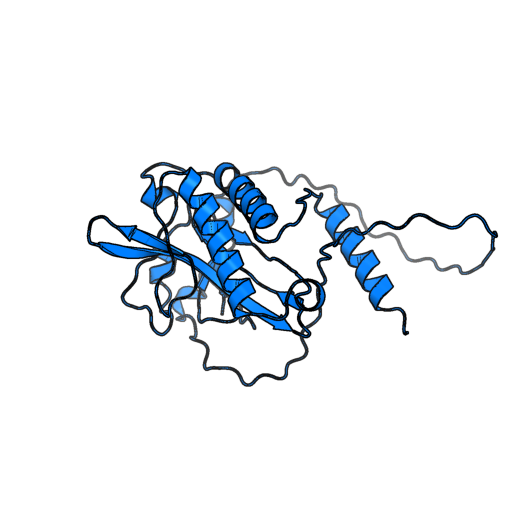85 ? -0.831 -11.525 15.008 1.00 79.25 185 ILE A O 1
ATOM 1437 N N . VAL A 1 186 ? 1.130 -12.591 15.168 1.00 70.06 186 VAL A N 1
ATOM 1438 C CA . VAL A 1 186 ? 1.759 -11.594 16.036 1.00 70.06 186 VAL A CA 1
ATOM 1439 C C . VAL A 1 186 ? 2.902 -10.950 15.255 1.00 70.06 186 VAL A C 1
ATOM 1441 O O . VAL A 1 186 ? 3.977 -11.545 15.173 1.00 70.06 186 VAL A O 1
ATOM 1444 N N . PRO A 1 187 ? 2.695 -9.779 14.631 1.00 64.56 187 PRO A N 1
ATOM 1445 C CA . PRO A 1 187 ? 3.793 -9.033 14.036 1.00 64.56 187 PRO A CA 1
ATOM 1446 C C . PRO A 1 187 ? 4.686 -8.459 15.143 1.00 64.56 187 PRO A C 1
ATOM 1448 O O . PRO A 1 187 ? 4.198 -7.867 16.109 1.00 64.56 187 PRO A O 1
ATOM 1451 N N . CYS A 1 188 ? 6.004 -8.596 15.008 1.00 55.62 188 CYS A N 1
ATOM 1452 C CA . CYS A 1 188 ? 6.954 -7.970 15.921 1.00 55.62 188 CYS A CA 1
ATOM 1453 C C . CYS A 1 188 ? 6.729 -6.444 15.988 1.00 55.62 188 CYS A C 1
ATO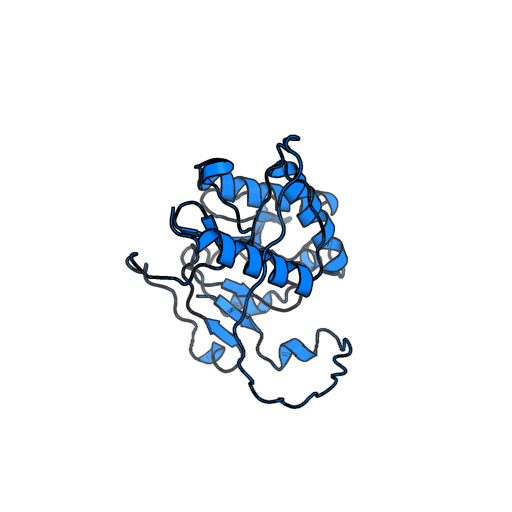M 1455 O O . CYS A 1 188 ? 6.794 -5.755 14.969 1.00 55.62 188 CYS A O 1
ATOM 1457 N N . GLY A 1 189 ? 6.502 -5.910 17.195 1.00 57.38 189 GLY A N 1
ATOM 1458 C CA . GLY A 1 189 ? 6.508 -4.466 17.478 1.00 57.38 189 GLY A CA 1
ATOM 1459 C C . GLY A 1 189 ? 5.184 -3.706 17.302 1.00 57.38 189 GLY A C 1
ATOM 1460 O O . GLY A 1 189 ? 5.196 -2.483 17.417 1.00 57.38 189 GLY A O 1
ATOM 1461 N N . ILE A 1 190 ? 4.056 -4.378 17.026 1.00 59.09 190 ILE A N 1
ATOM 1462 C CA . ILE A 1 190 ? 2.735 -3.724 16.869 1.00 59.09 190 ILE A CA 1
ATOM 1463 C C . ILE A 1 190 ? 1.606 -4.538 17.535 1.00 59.09 190 ILE A C 1
ATOM 1465 O O . ILE A 1 190 ? 0.493 -4.625 17.026 1.00 59.09 190 ILE A O 1
ATOM 1469 N N . SER A 1 191 ? 1.872 -5.169 18.678 1.00 57.91 191 SER A N 1
ATOM 1470 C CA . SER A 1 191 ? 0.847 -5.923 19.418 1.00 57.91 191 SER A CA 1
ATOM 1471 C C . SER A 1 191 ? -0.288 -5.042 19.965 1.00 57.91 191 SER A C 1
ATOM 1473 O O . SER A 1 191 ? -1.320 -5.560 20.372 1.00 57.91 191 SER A O 1
ATOM 1475 N N . ASP A 1 192 ? -0.107 -3.719 19.972 1.00 66.12 192 ASP A N 1
ATOM 1476 C CA . ASP A 1 192 ? -1.043 -2.728 20.504 1.00 66.12 192 ASP A CA 1
ATOM 1477 C C . ASP A 1 192 ? -2.010 -2.146 19.458 1.00 66.12 192 ASP A C 1
ATOM 1479 O O . ASP A 1 192 ? -2.893 -1.371 19.826 1.00 66.12 192 ASP A O 1
ATOM 1483 N N . ARG A 1 193 ? -1.866 -2.466 18.159 1.00 76.31 193 ARG A N 1
ATOM 1484 C CA . ARG A 1 193 ? -2.708 -1.869 17.105 1.00 76.31 193 ARG A CA 1
ATOM 1485 C C . ARG A 1 193 ? -3.499 -2.900 16.327 1.00 76.31 193 ARG A C 1
ATOM 1487 O O . ARG A 1 193 ? -2.969 -3.899 15.851 1.00 76.31 193 ARG A O 1
ATOM 1494 N N . LYS A 1 194 ? -4.777 -2.586 16.145 1.00 89.06 194 LYS A N 1
ATOM 1495 C CA . LYS A 1 194 ? -5.726 -3.423 15.419 1.00 89.06 194 LYS A CA 1
ATOM 1496 C C . LYS A 1 194 ? -5.677 -3.123 13.921 1.00 89.06 194 LYS A C 1
ATOM 1498 O O . LYS A 1 194 ? -5.388 -1.987 13.531 1.00 89.06 194 LYS A O 1
ATOM 1503 N N . PRO A 1 195 ? -5.954 -4.113 13.064 1.00 93.12 195 PRO A N 1
ATOM 1504 C CA . PRO A 1 195 ? -6.219 -3.848 11.661 1.00 93.12 195 PRO A CA 1
ATOM 1505 C C . PRO A 1 195 ? -7.589 -3.166 11.485 1.00 93.12 195 PRO A C 1
ATOM 1507 O O . PRO A 1 195 ? -8.487 -3.297 12.321 1.00 93.12 195 PRO A O 1
ATOM 1510 N N . ALA A 1 196 ? -7.749 -2.481 10.360 1.00 95.38 196 ALA A N 1
ATOM 1511 C CA . ALA A 1 196 ? -8.996 -1.911 9.869 1.00 95.38 196 ALA A CA 1
ATOM 1512 C C . ALA A 1 196 ? -9.230 -2.325 8.410 1.00 95.38 196 ALA A C 1
ATOM 1514 O O . ALA A 1 196 ? -8.312 -2.787 7.725 1.00 95.38 196 ALA A O 1
ATOM 1515 N N . SER A 1 197 ? -10.461 -2.141 7.944 1.00 97.38 197 SER A N 1
ATOM 1516 C CA . SER A 1 197 ? -10.894 -2.309 6.557 1.00 97.38 197 SER A CA 1
ATOM 1517 C C . SER A 1 197 ? -11.824 -1.156 6.176 1.00 97.38 197 SER A C 1
ATOM 1519 O O . SER A 1 197 ? -12.419 -0.543 7.063 1.00 97.38 197 SER A O 1
ATOM 1521 N N . LEU A 1 198 ? -11.956 -0.848 4.882 1.00 97.31 198 LEU A N 1
ATOM 1522 C CA . LEU A 1 198 ? -12.913 0.169 4.425 1.00 97.31 198 LEU A CA 1
ATOM 1523 C C . LEU A 1 198 ? -14.338 -0.138 4.890 1.00 97.31 198 LEU A C 1
ATOM 1525 O O . LEU A 1 198 ? -15.017 0.754 5.380 1.00 97.31 198 LEU A O 1
ATOM 1529 N N . GLU A 1 199 ? -14.763 -1.395 4.781 1.00 97.44 199 GLU A N 1
ATOM 1530 C CA . GLU A 1 199 ? -16.096 -1.839 5.196 1.00 97.44 199 GLU A CA 1
ATOM 1531 C C . GLU A 1 199 ? -16.353 -1.584 6.685 1.00 97.44 199 GLU A C 1
ATOM 1533 O O . GLU A 1 199 ? -17.395 -1.044 7.044 1.00 97.44 199 GLU A O 1
ATOM 1538 N N . LYS A 1 200 ? -15.368 -1.869 7.548 1.00 95.94 200 LYS A N 1
ATOM 1539 C CA . LYS A 1 200 ? -15.451 -1.558 8.982 1.00 95.94 200 LYS A CA 1
ATOM 1540 C C . LYS A 1 200 ? -15.532 -0.051 9.238 1.00 95.94 200 LYS A C 1
ATOM 1542 O O . LYS A 1 200 ? -16.262 0.376 10.121 1.00 95.94 200 LYS A O 1
ATOM 1547 N N . LEU A 1 201 ? -14.731 0.741 8.525 1.00 95.50 201 LEU A N 1
ATOM 1548 C CA . LEU A 1 201 ? -14.635 2.186 8.751 1.00 95.50 201 LEU A CA 1
ATOM 1549 C C . LEU A 1 201 ? -15.860 2.951 8.229 1.00 95.50 201 LEU A C 1
ATOM 1551 O O . LEU A 1 201 ? -16.174 4.007 8.765 1.00 95.50 201 LEU A O 1
ATOM 1555 N N . LEU A 1 202 ? -16.533 2.428 7.202 1.00 95.62 202 LEU A N 1
ATOM 1556 C CA . LEU A 1 202 ? -17.731 3.028 6.603 1.00 95.62 202 LEU A CA 1
ATOM 1557 C C . LEU A 1 202 ? -19.043 2.452 7.136 1.00 95.62 202 LEU A C 1
ATOM 1559 O O . LEU A 1 202 ? -20.099 2.965 6.777 1.00 95.62 202 LEU A O 1
ATOM 1563 N N . ASP A 1 203 ? -18.979 1.373 7.918 1.00 95.50 203 ASP A N 1
ATOM 1564 C CA . ASP A 1 203 ? -20.143 0.618 8.397 1.00 95.50 203 ASP A CA 1
ATOM 1565 C C . ASP A 1 203 ? -21.105 0.205 7.264 1.00 95.50 203 ASP A C 1
ATOM 1567 O O . ASP A 1 203 ? -22.329 0.222 7.378 1.00 95.50 203 ASP A O 1
ATOM 1571 N N . ARG A 1 204 ? -20.533 -0.148 6.108 1.00 96.25 204 ARG A N 1
ATOM 1572 C CA . ARG A 1 204 ? -21.272 -0.662 4.950 1.00 96.25 204 ARG A CA 1
ATOM 1573 C C . ARG A 1 204 ? -20.399 -1.576 4.119 1.00 96.25 204 ARG A C 1
ATOM 1575 O O . ARG A 1 204 ? -19.183 -1.414 4.073 1.00 96.25 204 ARG A O 1
ATOM 1582 N N . ARG A 1 205 ? -21.037 -2.457 3.352 1.00 93.81 205 ARG A N 1
ATOM 1583 C CA . ARG A 1 205 ? -20.341 -3.290 2.373 1.00 93.81 205 ARG A CA 1
ATOM 1584 C C . ARG A 1 205 ? -19.609 -2.432 1.337 1.00 93.81 205 ARG A C 1
ATOM 1586 O O . ARG A 1 205 ? -20.174 -1.474 0.797 1.00 93.81 205 ARG A O 1
ATOM 1593 N N . VAL A 1 206 ? -18.364 -2.806 1.048 1.00 95.25 206 VAL A N 1
ATOM 1594 C CA . VAL A 1 206 ? -17.534 -2.177 0.010 1.00 95.25 206 VAL A CA 1
ATOM 1595 C C . VAL A 1 206 ? -16.921 -3.260 -0.863 1.00 95.25 206 VAL A C 1
ATOM 1597 O O . VAL A 1 206 ? -16.253 -4.174 -0.381 1.00 95.25 206 VAL A O 1
ATOM 1600 N N . GLU A 1 207 ? -17.119 -3.144 -2.170 1.00 93.56 207 GLU A N 1
ATOM 1601 C CA . GLU A 1 207 ? -16.534 -4.070 -3.134 1.00 93.56 207 GLU A CA 1
ATOM 1602 C C . GLU A 1 207 ? -15.150 -3.596 -3.583 1.00 93.56 207 GLU A C 1
ATOM 1604 O O . GLU A 1 207 ? -14.873 -2.401 -3.707 1.00 93.56 207 GLU A O 1
ATOM 1609 N N . ARG A 1 208 ? -14.255 -4.535 -3.910 1.00 95.69 208 ARG A N 1
ATOM 1610 C CA . ARG A 1 208 ? -12.918 -4.173 -4.425 1.00 95.69 208 ARG A CA 1
ATOM 1611 C C . ARG A 1 208 ? -12.991 -3.377 -5.727 1.00 95.69 208 ARG A C 1
ATOM 1613 O O . ARG A 1 208 ? -12.127 -2.537 -5.954 1.00 95.69 208 ARG A O 1
ATOM 1620 N N . ALA A 1 209 ? -14.013 -3.626 -6.544 1.00 94.62 209 ALA A N 1
ATOM 1621 C CA . ALA A 1 209 ? -14.268 -2.889 -7.779 1.00 94.62 209 ALA A CA 1
ATOM 1622 C C . ALA A 1 209 ? -14.553 -1.396 -7.528 1.00 94.62 209 ALA A C 1
ATOM 1624 O O . ALA A 1 209 ? -14.287 -0.571 -8.393 1.00 94.62 209 ALA A O 1
ATOM 1625 N N . GLU A 1 210 ? -15.024 -1.032 -6.331 1.00 95.88 210 GLU A N 1
ATOM 1626 C CA . GLU A 1 210 ? -15.213 0.363 -5.930 1.00 95.88 210 GLU A CA 1
ATOM 1627 C C . GLU A 1 210 ? -13.871 1.008 -5.525 1.00 95.88 210 GLU A C 1
ATOM 1629 O O . GLU A 1 210 ? -13.562 2.134 -5.915 1.00 95.88 210 GLU A O 1
ATOM 1634 N N . ALA A 1 211 ? -13.033 0.301 -4.764 1.00 96.56 211 ALA A N 1
ATOM 1635 C CA . ALA A 1 211 ? -11.779 0.853 -4.240 1.00 96.56 211 ALA A CA 1
ATOM 1636 C C . ALA A 1 211 ? -10.610 0.836 -5.244 1.00 96.56 211 ALA A C 1
ATOM 1638 O O . ALA A 1 211 ? -9.802 1.767 -5.267 1.00 96.56 211 ALA A O 1
ATOM 1639 N N . ALA A 1 212 ? -10.504 -0.198 -6.084 1.00 96.88 212 ALA A N 1
ATOM 1640 C CA . ALA A 1 212 ? -9.351 -0.394 -6.964 1.00 96.88 212 ALA A CA 1
ATOM 1641 C C . ALA A 1 212 ? -9.126 0.758 -7.966 1.00 96.88 212 ALA A C 1
ATOM 1643 O O . ALA A 1 212 ? -7.992 1.241 -8.028 1.00 96.88 212 ALA A O 1
ATOM 1644 N N . PRO A 1 213 ? -10.146 1.277 -8.683 1.00 97.19 213 PRO A N 1
ATOM 1645 C CA . PRO A 1 213 ? -9.944 2.371 -9.637 1.00 97.19 213 PRO A CA 1
ATOM 1646 C C . PRO A 1 213 ? -9.407 3.649 -8.982 1.00 97.19 213 PRO A C 1
ATOM 1648 O O . PRO A 1 213 ? -8.565 4.338 -9.556 1.00 97.19 213 PRO A O 1
ATOM 1651 N N . ARG A 1 214 ? -9.828 3.941 -7.744 1.00 98.06 214 ARG A N 1
ATOM 1652 C CA . ARG A 1 214 ? -9.349 5.101 -6.974 1.00 98.06 214 ARG A CA 1
ATOM 1653 C C . ARG A 1 214 ? -7.875 4.964 -6.622 1.00 98.06 214 ARG A C 1
ATOM 1655 O O . ARG A 1 214 ? -7.108 5.905 -6.813 1.00 98.06 214 ARG A O 1
ATOM 1662 N N . ILE A 1 215 ? -7.469 3.776 -6.169 1.00 98.12 215 ILE A N 1
ATOM 1663 C CA . ILE A 1 215 ? -6.061 3.472 -5.884 1.00 98.12 215 ILE A CA 1
ATOM 1664 C C . ILE A 1 215 ? -5.222 3.618 -7.156 1.00 98.12 215 ILE A C 1
ATOM 1666 O O . ILE A 1 215 ? -4.193 4.284 -7.114 1.00 98.12 215 ILE A O 1
ATOM 1670 N N . VAL A 1 216 ? -5.664 3.048 -8.283 1.00 97.81 216 VAL A N 1
ATOM 1671 C CA . VAL A 1 216 ? -4.961 3.136 -9.576 1.00 97.81 216 VAL A CA 1
ATOM 1672 C C . VAL A 1 216 ? -4.800 4.591 -10.017 1.00 97.81 216 VAL A C 1
ATOM 1674 O O . VAL A 1 216 ? -3.690 5.014 -10.336 1.00 97.81 216 VAL A O 1
ATOM 1677 N N . ARG A 1 217 ? -5.879 5.379 -9.975 1.00 97.56 217 ARG A N 1
ATOM 1678 C CA . ARG A 1 217 ? -5.868 6.796 -10.360 1.00 97.56 217 ARG A CA 1
ATOM 1679 C C . ARG A 1 217 ? -4.893 7.613 -9.516 1.00 97.56 217 ARG A C 1
ATOM 1681 O O . ARG A 1 217 ? -4.055 8.327 -10.065 1.00 97.56 217 ARG A O 1
ATOM 1688 N N . HIS A 1 218 ? -4.976 7.501 -8.189 1.00 98.44 218 HIS A N 1
ATOM 1689 C CA . HIS A 1 218 ? -4.077 8.241 -7.301 1.00 98.44 218 HIS A CA 1
ATOM 1690 C C . HIS A 1 218 ? -2.646 7.752 -7.394 1.00 98.44 218 HIS A C 1
ATOM 1692 O O . HIS A 1 218 ? -1.747 8.581 -7.338 1.00 98.44 218 HIS A O 1
ATOM 1698 N N . PHE A 1 219 ? -2.427 6.451 -7.593 1.00 98.19 219 PHE A N 1
ATOM 1699 C CA . PHE A 1 219 ? -1.105 5.896 -7.862 1.00 98.19 219 PHE A CA 1
ATOM 1700 C C . PHE A 1 219 ? -0.477 6.553 -9.099 1.00 98.19 219 PHE A C 1
ATOM 1702 O O . PHE A 1 219 ? 0.628 7.084 -9.001 1.00 98.19 219 PHE A O 1
ATOM 1709 N N . GLY A 1 220 ? -1.200 6.598 -10.224 1.00 97.38 220 GLY A N 1
ATOM 1710 C CA . GLY A 1 220 ? -0.750 7.293 -11.433 1.00 97.38 220 GLY A CA 1
ATOM 1711 C C . GLY A 1 220 ? -0.415 8.759 -11.164 1.00 97.38 220 GLY A C 1
ATOM 1712 O O . GLY A 1 220 ? 0.674 9.220 -11.495 1.00 97.38 220 GLY A O 1
ATOM 1713 N N . GLY A 1 221 ? -1.293 9.472 -10.455 1.00 97.38 221 GLY A N 1
ATOM 1714 C CA . GLY A 1 221 ? -1.075 10.876 -10.099 1.00 97.38 221 GLY A CA 1
ATOM 1715 C C . GLY A 1 221 ? 0.174 11.116 -9.242 1.00 97.38 221 GLY A C 1
ATOM 1716 O O . GLY A 1 221 ? 0.987 11.977 -9.570 1.00 97.38 221 GLY A O 1
ATOM 1717 N N . VAL A 1 222 ? 0.367 10.356 -8.157 1.00 97.88 222 VAL A N 1
ATOM 1718 C CA . VAL A 1 222 ? 1.496 10.584 -7.231 1.00 97.88 222 VAL A CA 1
ATOM 1719 C C . VAL A 1 222 ? 2.845 10.147 -7.804 1.00 97.88 222 VAL A C 1
ATOM 1721 O O . VAL A 1 222 ? 3.873 10.695 -7.411 1.00 97.88 222 VAL A O 1
ATOM 1724 N N . PHE A 1 223 ? 2.854 9.187 -8.734 1.00 95.44 223 PHE A N 1
ATOM 1725 C CA . PHE A 1 223 ? 4.059 8.778 -9.459 1.00 95.44 223 PHE A CA 1
ATOM 1726 C C . PHE A 1 223 ? 4.254 9.532 -10.781 1.00 95.44 223 PHE A C 1
ATOM 1728 O O . PHE A 1 223 ? 5.294 9.360 -11.413 1.00 95.44 223 PHE A O 1
ATOM 1735 N N . SER A 1 224 ? 3.297 10.378 -11.183 1.00 95.69 224 SER A N 1
ATOM 1736 C CA . SER A 1 224 ? 3.279 11.045 -12.495 1.00 95.69 224 SER A CA 1
ATOM 1737 C C . SER A 1 224 ? 3.383 10.048 -13.658 1.00 95.69 224 SER A C 1
ATOM 1739 O O . SER A 1 224 ? 4.174 10.223 -14.582 1.00 95.69 224 SER A O 1
ATOM 1741 N N . LEU A 1 225 ? 2.599 8.972 -13.577 1.00 92.69 225 LEU A N 1
ATOM 1742 C CA . LEU A 1 225 ? 2.519 7.905 -14.570 1.00 92.69 225 LEU A CA 1
ATOM 1743 C C . LEU A 1 225 ? 1.135 7.880 -15.217 1.00 92.69 225 LEU A C 1
ATOM 1745 O O . LEU A 1 225 ? 0.112 8.038 -14.548 1.00 92.69 225 LEU A O 1
ATOM 1749 N N . GLU A 1 226 ? 1.111 7.610 -16.518 1.00 93.00 226 GLU A N 1
ATOM 1750 C CA . GLU A 1 226 ? -0.118 7.265 -17.223 1.00 93.00 226 GLU A CA 1
ATOM 1751 C C . GLU A 1 226 ? -0.497 5.815 -16.896 1.00 93.00 226 GLU A C 1
ATOM 1753 O O . GLU A 1 226 ? 0.290 4.889 -17.107 1.00 93.00 226 GLU A O 1
ATOM 1758 N N . MET A 1 227 ? -1.707 5.612 -16.374 1.00 93.88 227 MET A N 1
ATOM 1759 C CA . MET A 1 227 ? -2.210 4.280 -16.049 1.00 93.88 227 MET A CA 1
ATOM 1760 C C . MET A 1 227 ? -2.988 3.724 -17.234 1.00 93.88 227 MET A C 1
ATOM 1762 O O . MET A 1 227 ? -3.963 4.328 -17.673 1.00 93.88 227 MET A O 1
ATOM 1766 N N . ARG A 1 228 ? -2.579 2.550 -17.715 1.00 91.88 228 ARG A N 1
ATOM 1767 C CA . ARG A 1 228 ? -3.282 1.813 -18.766 1.00 91.88 228 ARG A CA 1
ATOM 1768 C C . ARG A 1 228 ? -3.701 0.455 -18.240 1.00 91.88 228 ARG A C 1
ATOM 1770 O O . ARG A 1 228 ? -2.892 -0.263 -17.653 1.00 91.88 228 ARG A O 1
ATOM 1777 N N . GLU A 1 229 ? -4.966 0.124 -18.445 1.00 90.75 229 GLU A N 1
ATOM 1778 C CA . GLU A 1 229 ? -5.449 -1.230 -18.231 1.00 90.75 229 GLU A CA 1
ATOM 1779 C C . GLU A 1 229 ? -4.926 -2.134 -19.350 1.00 90.75 229 GLU A C 1
ATOM 1781 O O . GLU A 1 229 ? -4.752 -1.699 -20.488 1.00 90.75 229 GLU A O 1
ATOM 1786 N N . THR A 1 230 ? -4.622 -3.381 -19.012 1.00 89.75 230 THR A N 1
ATOM 1787 C CA . THR A 1 230 ? -4.130 -4.372 -19.967 1.00 89.75 230 THR A CA 1
ATOM 1788 C C . THR A 1 230 ? -4.711 -5.728 -19.611 1.00 89.75 230 THR A C 1
ATOM 1790 O O . THR A 1 230 ? -4.902 -6.048 -18.430 1.00 89.75 230 THR A O 1
ATOM 1793 N N . ALA A 1 231 ? -5.016 -6.519 -20.635 1.00 89.62 231 ALA A N 1
ATOM 1794 C CA . ALA A 1 231 ? -5.446 -7.889 -20.432 1.00 89.62 231 ALA A CA 1
ATOM 1795 C C . ALA A 1 231 ? -4.298 -8.716 -19.839 1.00 89.62 231 ALA A C 1
ATOM 1797 O O . ALA A 1 231 ? -3.119 -8.430 -20.046 1.00 89.62 231 ALA A O 1
ATOM 1798 N N . ARG A 1 232 ? -4.640 -9.780 -19.107 1.00 85.25 232 ARG A N 1
ATOM 1799 C CA . ARG A 1 232 ? -3.638 -10.668 -18.504 1.00 85.25 232 ARG A CA 1
ATOM 1800 C C . ARG A 1 232 ? -2.677 -11.236 -19.550 1.00 85.25 232 ARG A C 1
ATOM 1802 O O . ARG A 1 232 ? -1.477 -11.260 -19.302 1.00 85.25 232 ARG A O 1
ATOM 1809 N N . ASP A 1 233 ? -3.209 -11.695 -20.675 1.00 87.62 233 ASP A N 1
ATOM 1810 C CA . ASP A 1 233 ? -2.412 -12.361 -21.706 1.00 87.62 233 ASP A CA 1
ATOM 1811 C C . ASP A 1 233 ? -1.481 -11.355 -22.388 1.00 87.62 233 ASP A C 1
ATOM 1813 O O . ASP A 1 233 ? -0.277 -11.580 -22.445 1.00 87.62 233 ASP A O 1
ATOM 1817 N N . GLU A 1 234 ? -1.998 -10.173 -22.734 1.00 87.50 234 GLU A N 1
ATOM 1818 C CA . GLU A 1 234 ? -1.197 -9.060 -23.260 1.00 87.50 234 GLU A CA 1
ATOM 1819 C C . GLU A 1 234 ? -0.080 -8.642 -22.284 1.00 87.50 234 GLU A C 1
ATOM 1821 O O . GLU A 1 234 ? 1.048 -8.358 -22.692 1.00 87.50 234 GLU A O 1
ATOM 1826 N N . PHE A 1 235 ? -0.361 -8.623 -20.978 1.00 84.31 235 PHE A N 1
ATOM 1827 C CA . PHE A 1 235 ? 0.652 -8.345 -19.962 1.00 84.31 235 PHE A CA 1
ATOM 1828 C C . PHE A 1 235 ? 1.783 -9.380 -19.983 1.00 84.31 235 PHE A C 1
ATOM 1830 O O . PHE A 1 235 ? 2.954 -8.999 -19.917 1.00 84.31 235 PHE A O 1
ATOM 1837 N N . PHE A 1 236 ? 1.454 -10.672 -20.075 1.00 83.00 236 PHE A N 1
ATOM 1838 C CA . PHE A 1 236 ? 2.463 -11.730 -20.129 1.00 83.00 236 PHE A CA 1
ATOM 1839 C C . PHE A 1 236 ? 3.243 -11.718 -21.444 1.00 83.00 236 PHE A C 1
ATOM 1841 O O . PHE A 1 236 ? 4.463 -11.829 -21.399 1.00 83.00 236 PHE A O 1
ATOM 1848 N N . GLU A 1 237 ? 2.596 -11.468 -22.580 1.00 84.50 237 GLU A N 1
ATOM 1849 C CA . GLU A 1 237 ? 3.282 -11.297 -23.868 1.00 84.50 237 GLU A CA 1
ATOM 1850 C C . GLU A 1 237 ? 4.289 -10.137 -23.822 1.00 84.50 237 GLU A C 1
ATOM 1852 O O . GLU A 1 237 ? 5.435 -10.258 -24.257 1.00 84.50 237 GLU A O 1
ATOM 1857 N N . ARG A 1 238 ? 3.898 -8.998 -23.237 1.00 80.38 238 ARG A N 1
ATOM 1858 C CA . ARG A 1 238 ? 4.799 -7.848 -23.051 1.00 80.38 238 ARG A CA 1
ATOM 1859 C C . ARG A 1 238 ? 5.969 -8.171 -22.125 1.00 80.38 238 ARG A C 1
ATOM 1861 O O . ARG A 1 238 ? 7.080 -7.703 -22.374 1.00 80.38 238 ARG A O 1
ATOM 1868 N N . LEU A 1 239 ? 5.725 -8.944 -21.068 1.00 77.81 239 LEU A N 1
ATOM 1869 C CA . LEU A 1 239 ? 6.760 -9.402 -20.143 1.00 77.81 239 LEU A CA 1
ATOM 1870 C C . LEU A 1 239 ? 7.758 -10.333 -20.849 1.00 77.81 239 LEU A C 1
ATOM 1872 O O . LEU A 1 239 ? 8.961 -10.129 -20.720 1.00 77.81 239 LEU A O 1
ATOM 1876 N N . GLU A 1 240 ? 7.278 -11.300 -21.630 1.00 78.19 240 GLU A N 1
ATOM 1877 C CA . GLU A 1 240 ? 8.128 -12.222 -22.393 1.00 78.19 240 GLU A CA 1
ATOM 1878 C C . GLU A 1 240 ? 9.000 -11.477 -23.411 1.00 78.19 240 GLU A C 1
ATOM 1880 O O . GLU A 1 240 ? 10.209 -11.708 -23.486 1.00 78.19 240 GLU A O 1
ATOM 1885 N N . HIS A 1 241 ? 8.425 -10.518 -24.143 1.00 72.56 241 HIS A N 1
ATOM 1886 C CA . HIS A 1 241 ? 9.187 -9.676 -25.069 1.00 72.56 241 HIS A CA 1
ATOM 1887 C C . HIS A 1 241 ? 10.274 -8.861 -24.366 1.00 72.56 241 HIS A C 1
ATOM 1889 O O . HIS A 1 241 ? 11.383 -8.710 -24.880 1.00 72.56 241 HIS A O 1
ATOM 1895 N N . ALA A 1 242 ? 9.975 -8.341 -23.182 1.00 70.25 242 ALA A N 1
ATOM 1896 C CA . ALA A 1 242 ? 10.935 -7.595 -22.395 1.00 70.25 242 ALA A CA 1
ATOM 1897 C C . ALA A 1 242 ? 12.065 -8.459 -21.827 1.00 70.25 242 ALA A C 1
ATOM 1899 O O . ALA A 1 242 ? 13.216 -8.022 -21.804 1.00 70.25 242 ALA A O 1
ATOM 1900 N N . GLU A 1 243 ? 11.758 -9.679 -21.390 1.00 69.00 243 GLU A N 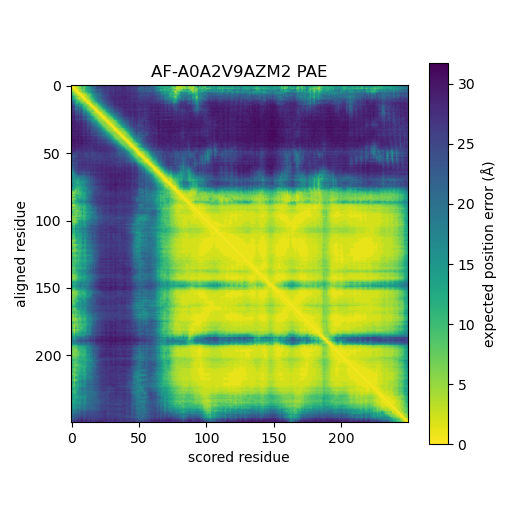1
ATOM 1901 C CA . GLU A 1 243 ? 12.767 -10.650 -20.966 1.00 69.00 243 GLU A CA 1
ATOM 1902 C C . GLU A 1 243 ? 13.674 -11.043 -22.138 1.00 69.00 243 GLU A C 1
ATOM 1904 O O . GLU A 1 243 ? 14.894 -11.077 -21.979 1.00 69.00 243 GLU A O 1
ATOM 1909 N N . ALA A 1 244 ? 13.103 -11.250 -23.329 1.00 63.00 244 ALA A N 1
ATOM 1910 C CA . ALA A 1 244 ? 13.865 -11.520 -24.545 1.00 63.00 244 ALA A CA 1
ATOM 1911 C C . ALA A 1 244 ? 14.787 -10.347 -24.923 1.00 63.00 244 ALA A C 1
ATOM 1913 O O . ALA A 1 244 ? 15.941 -10.569 -25.284 1.00 63.00 244 ALA A O 1
ATOM 1914 N N . PHE A 1 245 ? 14.314 -9.105 -24.781 1.00 57.97 245 PHE A N 1
ATOM 1915 C CA . PHE A 1 245 ? 15.116 -7.904 -25.030 1.00 57.97 245 PHE A CA 1
ATOM 1916 C C . PHE A 1 245 ? 16.254 -7.741 -24.009 1.00 57.97 245 PHE A C 1
ATOM 1918 O O . PHE A 1 245 ? 17.377 -7.412 -24.378 1.00 57.97 245 PHE A O 1
ATOM 1925 N N . ALA A 1 246 ? 15.994 -8.025 -22.729 1.00 59.34 246 ALA A N 1
ATOM 1926 C CA . ALA A 1 246 ? 16.999 -7.971 -21.666 1.00 59.34 246 ALA A CA 1
ATOM 1927 C C . ALA A 1 246 ? 18.029 -9.119 -21.725 1.00 59.34 246 ALA A C 1
ATOM 1929 O O . ALA A 1 246 ? 19.084 -9.025 -21.098 1.00 59.34 246 ALA A O 1
ATOM 1930 N N . ALA A 1 247 ? 17.725 -10.204 -22.444 1.00 56.00 247 ALA A N 1
ATOM 1931 C CA . ALA A 1 247 ? 18.609 -11.354 -22.630 1.00 56.00 247 ALA A CA 1
ATOM 1932 C C . ALA A 1 247 ? 19.613 -11.187 -23.786 1.00 56.00 247 ALA A C 1
ATOM 1934 O O . ALA A 1 247 ? 20.496 -12.034 -23.943 1.00 56.00 247 ALA A O 1
ATOM 1935 N N . VAL A 1 248 ? 19.509 -10.117 -24.583 1.00 41.03 248 VAL A N 1
ATOM 1936 C CA . VAL A 1 248 ? 20.509 -9.785 -25.605 1.00 41.03 248 VAL A CA 1
ATOM 1937 C C . VAL A 1 248 ? 21.752 -9.219 -24.898 1.00 41.03 248 VAL A C 1
ATOM 1939 O O . VAL A 1 248 ? 21.631 -8.214 -24.194 1.00 41.03 248 VAL A O 1
ATOM 1942 N N . PRO A 1 249 ? 22.940 -9.846 -25.021 1.00 42.81 249 PRO A N 1
ATOM 1943 C CA . PRO A 1 249 ? 24.160 -9.286 -24.451 1.00 42.81 249 PRO A CA 1
ATOM 1944 C C . PRO A 1 249 ? 24.487 -7.948 -25.126 1.00 42.81 249 PRO A C 1
ATOM 1946 O O . PRO A 1 249 ? 24.314 -7.821 -26.339 1.00 42.81 249 PRO A O 1
ATOM 1949 N N . ALA A 1 250 ? 24.943 -6.981 -24.327 1.00 47.31 250 ALA A N 1
ATOM 1950 C CA . ALA A 1 250 ? 25.467 -5.698 -24.800 1.00 47.31 250 ALA A CA 1
ATOM 1951 C C . ALA A 1 250 ? 26.728 -5.866 -25.660 1.00 47.31 250 ALA A C 1
ATOM 1953 O O . ALA A 1 250 ? 27.513 -6.802 -25.372 1.00 47.31 250 ALA A O 1
#

Secondary structure (DSSP, 8-state):
-EEEE-TTGGGGG------------------------------------------PPP---SPPP-PPPPPGGGTTTEEEE---SSSS-EEE-TTEEEE----BHHHH-S-HHHHHHHHHHHHHHHHHTTT--EEEETTEEEEEEEPTTS-EEEEEEEEEEEETTEEEEEEEEESS--GGGGGG---TT-TT--B--HHHHHTS---HHHHHHHHHHHHHHHHT-------HHHHHHHHHHHHHHHTS--

pLDDT: mean 72.47, std 27.66, range [22.25, 98.75]